Protein AF-A0A1B6H0H5-F1 (afdb_monomer)

InterPro domains:
  IPR039755 TBC1 domain family member 23 [PTHR13297] (10-313)
  IPR045799 TBC1 domain family member 23, C-terminal domain [PF19430] (96-294)

Solvent-accessible surface area (backbone atoms only — not comparable to full-atom values): 20593 Å² total; per-residue (Å²): 140,81,63,65,68,57,54,52,52,52,50,51,56,49,52,39,54,51,27,45,75,66,70,38,95,87,28,56,88,58,46,72,45,75,36,62,48,45,77,85,79,22,51,62,50,51,54,51,53,50,54,40,54,75,68,66,50,70,56,71,46,67,49,79,45,16,49,51,40,52,47,66,72,44,48,88,45,39,67,78,71,38,93,84,58,47,63,93,78,31,72,73,59,66,68,57,89,81,90,84,85,87,80,93,83,83,89,80,93,82,91,78,80,87,85,82,88,88,87,89,80,88,81,89,85,84,84,86,81,88,91,84,89,90,87,86,85,83,88,73,86,83,86,81,82,94,76,95,72,89,83,76,79,88,58,100,79,72,76,90,75,90,88,80,86,91,69,79,70,94,74,66,74,64,91,79,67,76,76,76,83,82,66,91,64,80,67,81,63,62,85,78,51,89,61,55,76,42,51,45,67,61,58,72,65,38,89,62,50,77,47,74,41,71,30,29,39,44,48,95,88,68,51,74,41,59,26,33,42,35,33,36,73,57,34,40,36,30,34,34,59,51,97,52,87,60,32,19,29,53,78,40,80,43,53,39,85,36,56,68,44,79,47,59,44,88,94,42,63,37,42,37,34,42,32,25,37,53,72,62,82,96,45,78,46,75,65,48,77,51,37,32,41,25,91,56,32,73,61,51,52,49,54,50,51,56,38,36,55,50,44,56,50,58,51,52,58,65,72,74,110

Structure (mmCIF, N/CA/C/O backbone):
data_AF-A0A1B6H0H5-F1
#
_entry.id   AF-A0A1B6H0H5-F1
#
loop_
_atom_site.group_PDB
_atom_site.id
_atom_site.type_symbol
_atom_site.label_atom_id
_atom_site.label_alt_id
_atom_site.label_comp_id
_atom_site.label_asym_id
_atom_site.label_entity_id
_atom_site.label_seq_id
_atom_site.pdbx_PDB_ins_code
_atom_site.Cartn_x
_atom_site.Cartn_y
_atom_site.Cartn_z
_atom_site.occupancy
_atom_site.B_iso_or_equiv
_atom_site.auth_seq_id
_atom_site.auth_comp_id
_atom_site.auth_asym_id
_atom_site.auth_atom_id
_atom_site.pdbx_PDB_model_num
ATOM 1 N N . MET A 1 1 ? 23.895 31.204 -10.248 1.00 37.25 1 MET A N 1
ATOM 2 C CA . MET A 1 1 ? 23.166 30.258 -11.127 1.00 37.25 1 MET A CA 1
ATOM 3 C C . MET A 1 1 ? 21.930 29.624 -10.450 1.00 37.25 1 MET A C 1
ATOM 5 O O . MET A 1 1 ? 21.635 28.469 -10.707 1.00 37.25 1 MET A O 1
ATOM 9 N N . LYS A 1 2 ? 21.171 30.351 -9.603 1.00 42.81 2 LYS A N 1
ATOM 10 C CA . LYS A 1 2 ? 20.072 29.770 -8.790 1.00 42.81 2 LYS A CA 1
ATOM 11 C C . LYS A 1 2 ? 18.644 29.910 -9.366 1.00 42.81 2 LYS A C 1
ATOM 13 O O . LYS A 1 2 ? 17.742 29.306 -8.817 1.00 42.81 2 LYS A O 1
ATOM 18 N N . GLY A 1 3 ? 18.419 30.654 -10.457 1.00 46.81 3 GLY A N 1
ATOM 19 C CA . GLY A 1 3 ? 17.051 31.012 -10.892 1.00 46.81 3 GLY A CA 1
ATOM 20 C C . GLY A 1 3 ? 16.390 30.130 -11.964 1.00 46.81 3 GLY A C 1
ATOM 21 O O . GLY A 1 3 ? 15.170 30.123 -12.072 1.00 46.81 3 GLY A O 1
ATOM 22 N N . GLY A 1 4 ? 17.155 29.387 -12.773 1.00 55.84 4 GLY A N 1
ATOM 23 C CA . GLY A 1 4 ? 16.601 28.696 -13.953 1.00 55.84 4 GLY A CA 1
ATOM 24 C C . GLY A 1 4 ? 15.741 27.470 -13.625 1.00 55.84 4 GLY A C 1
ATOM 25 O O . GLY A 1 4 ? 14.654 27.308 -14.175 1.00 55.84 4 GLY A O 1
ATOM 26 N N . GLY A 1 5 ? 16.201 26.627 -12.695 1.00 61.19 5 GLY A N 1
ATOM 27 C CA . GLY A 1 5 ? 15.485 25.405 -12.310 1.00 61.19 5 GLY A CA 1
ATOM 28 C C . GLY A 1 5 ? 14.183 25.676 -11.554 1.00 61.19 5 GLY A C 1
ATOM 29 O O . GLY A 1 5 ? 13.199 24.970 -11.746 1.00 61.19 5 GLY A O 1
ATOM 30 N N . GLU A 1 6 ? 14.137 26.734 -10.741 1.00 62.75 6 GLU A N 1
ATOM 31 C CA . GLU A 1 6 ? 12.928 27.103 -9.995 1.00 62.75 6 GLU A CA 1
ATOM 32 C C . GLU A 1 6 ? 11.803 27.578 -10.918 1.00 62.75 6 GLU A C 1
ATOM 34 O O . GLU A 1 6 ? 10.655 27.177 -10.727 1.00 62.75 6 GLU A O 1
ATOM 39 N N . MET A 1 7 ? 12.127 28.349 -11.962 1.00 70.81 7 MET A N 1
ATOM 40 C CA . MET A 1 7 ? 11.133 28.761 -12.957 1.00 70.81 7 MET A CA 1
ATOM 41 C C . MET A 1 7 ? 10.583 27.575 -13.755 1.00 70.81 7 MET A C 1
ATOM 43 O O . MET A 1 7 ? 9.382 27.523 -14.011 1.00 70.81 7 MET A O 1
ATOM 47 N N . ALA A 1 8 ? 11.423 26.594 -14.103 1.00 72.06 8 ALA A N 1
ATOM 48 C CA . ALA A 1 8 ? 10.975 25.385 -14.796 1.00 72.06 8 ALA A CA 1
ATOM 49 C C . ALA A 1 8 ? 10.015 24.548 -13.931 1.00 72.06 8 ALA A C 1
ATOM 51 O O . ALA A 1 8 ? 8.974 24.104 -14.414 1.00 72.06 8 ALA A O 1
ATOM 52 N N . VAL A 1 9 ? 10.316 24.396 -12.635 1.00 75.94 9 VAL A N 1
ATOM 53 C CA . VAL A 1 9 ? 9.443 23.694 -11.680 1.00 75.94 9 VAL A CA 1
ATOM 54 C C . VAL A 1 9 ? 8.116 24.432 -11.486 1.00 75.94 9 VAL A C 1
ATOM 56 O O . VAL A 1 9 ? 7.060 23.803 -11.497 1.00 75.94 9 VAL A O 1
ATOM 59 N N . GLN A 1 10 ? 8.137 25.762 -11.360 1.00 76.44 10 GLN A N 1
ATOM 60 C CA . GLN A 1 10 ? 6.902 26.550 -11.283 1.00 76.44 10 GLN A CA 1
ATOM 61 C C . GLN A 1 10 ? 6.070 26.448 -12.565 1.00 76.44 10 GLN A C 1
ATOM 63 O O . GLN A 1 10 ? 4.848 26.310 -12.485 1.00 76.44 10 GLN A O 1
ATOM 68 N N . GLY A 1 11 ? 6.721 26.461 -13.731 1.00 80.75 11 GLY A N 1
ATOM 69 C CA . GLY A 1 11 ? 6.073 26.241 -15.021 1.00 80.75 11 GLY A CA 1
ATOM 70 C C . GLY A 1 11 ? 5.386 24.878 -15.089 1.00 80.75 11 GLY A C 1
ATOM 71 O O . GLY A 1 11 ? 4.206 24.810 -15.431 1.00 80.75 11 GLY A O 1
ATOM 72 N N . LEU A 1 12 ? 6.078 23.813 -14.676 1.00 83.56 12 LEU A N 1
ATOM 73 C CA . LEU A 1 12 ? 5.540 22.451 -14.633 1.00 83.56 12 LEU A CA 1
ATOM 74 C C . LEU A 1 12 ? 4.290 22.358 -13.7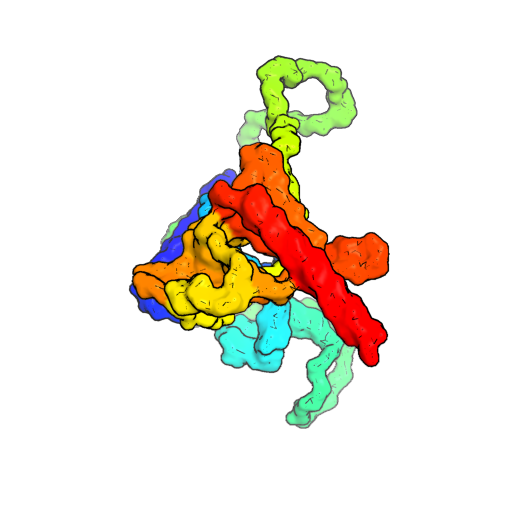43 1.00 83.56 12 LEU A C 1
ATOM 76 O O . LEU A 1 12 ? 3.247 21.886 -14.196 1.00 83.56 12 LEU A O 1
ATOM 80 N N . LEU A 1 13 ? 4.354 22.880 -12.514 1.00 84.56 13 LEU A N 1
ATOM 81 C CA . LEU A 1 13 ? 3.220 22.865 -11.577 1.00 84.56 13 LEU A CA 1
ATOM 82 C C . LEU A 1 13 ? 2.057 23.758 -12.037 1.00 84.56 13 LEU A C 1
ATOM 84 O O . LEU A 1 13 ? 0.891 23.489 -11.741 1.00 84.56 13 LEU A O 1
ATOM 88 N N . SER A 1 14 ? 2.347 24.842 -12.759 1.00 84.25 14 SER A N 1
ATOM 89 C CA . SER A 1 14 ? 1.315 25.671 -13.383 1.00 84.25 14 SER A CA 1
ATOM 90 C C . SER A 1 14 ? 0.602 24.919 -14.509 1.00 84.25 14 SER A C 1
ATOM 92 O O . SER A 1 14 ? -0.628 24.916 -14.552 1.00 84.25 14 SER A O 1
ATOM 94 N N . CYS A 1 15 ? 1.357 24.240 -15.378 1.00 86.50 15 CYS A N 1
ATOM 95 C CA . CYS A 1 15 ? 0.801 23.443 -16.473 1.00 86.50 15 CYS A CA 1
ATOM 96 C C . CYS A 1 15 ? -0.062 22.293 -15.947 1.00 86.50 15 CYS A C 1
ATOM 98 O O . CYS A 1 15 ? -1.160 22.078 -16.453 1.00 86.50 15 CYS A O 1
ATOM 100 N N . GLN A 1 16 ? 0.384 21.611 -14.887 1.00 87.69 16 GLN A N 1
ATOM 101 C CA . GLN A 1 16 ? -0.392 20.563 -14.224 1.00 87.69 16 GLN A CA 1
ATOM 102 C C . GLN A 1 16 ? -1.749 21.095 -13.739 1.00 87.69 16 GLN A C 1
ATOM 104 O O . GLN A 1 16 ? -2.790 20.533 -14.077 1.00 87.69 16 GLN A O 1
ATOM 109 N N . ARG A 1 17 ? -1.759 22.217 -13.000 1.00 86.62 17 ARG A N 1
ATOM 110 C CA . ARG A 1 17 ? -3.002 22.834 -12.504 1.00 86.62 17 ARG A CA 1
ATOM 111 C C . ARG A 1 17 ? -3.950 23.214 -13.638 1.00 86.62 17 ARG A C 1
ATOM 113 O O . ARG A 1 17 ? -5.150 22.981 -13.525 1.00 86.62 17 ARG A O 1
ATOM 120 N N . GLN A 1 18 ? -3.419 23.758 -14.732 1.00 90.62 18 GLN A N 1
ATOM 121 C CA . GLN A 1 18 ? -4.221 24.114 -15.899 1.00 90.62 18 GLN A CA 1
ATOM 122 C C . GLN A 1 18 ? -4.790 22.880 -16.612 1.00 90.62 18 GLN A C 1
ATOM 124 O O . GLN A 1 18 ? -5.963 22.886 -16.979 1.00 90.62 18 GLN A O 1
ATOM 129 N N . ALA A 1 19 ? -3.999 21.817 -16.776 1.00 89.25 19 ALA A N 1
ATOM 130 C CA . ALA A 1 19 ? -4.443 20.575 -17.405 1.00 89.25 19 ALA A CA 1
ATOM 131 C C . ALA A 1 19 ? -5.544 19.871 -16.593 1.00 89.25 19 ALA A C 1
ATOM 133 O O . ALA A 1 19 ? -6.514 19.395 -17.182 1.00 89.25 19 ALA A O 1
ATOM 134 N N . ILE A 1 20 ? -5.431 19.867 -15.256 1.00 86.06 20 ILE A N 1
ATOM 135 C CA . ILE A 1 20 ? -6.472 19.357 -14.348 1.00 86.06 20 ILE A CA 1
ATOM 136 C C . ILE A 1 20 ? -7.740 20.210 -14.458 1.00 86.06 20 ILE A C 1
ATOM 138 O O . ILE A 1 20 ? -8.825 19.670 -14.652 1.00 86.06 20 ILE A O 1
ATOM 142 N N . ALA A 1 21 ? -7.613 21.540 -14.388 1.00 87.62 21 ALA A N 1
ATOM 143 C CA . ALA A 1 21 ? -8.757 22.447 -14.483 1.00 87.62 21 ALA A CA 1
ATOM 144 C C . ALA A 1 21 ? -9.491 22.337 -15.832 1.00 87.62 21 ALA A C 1
ATOM 146 O O . ALA A 1 21 ? -10.706 22.507 -15.889 1.00 87.62 21 ALA A O 1
ATOM 147 N N . ALA A 1 22 ? -8.762 22.029 -16.906 1.00 91.44 22 ALA A N 1
ATOM 148 C CA . ALA A 1 22 ? -9.317 21.808 -18.236 1.00 91.44 22 ALA A CA 1
ATOM 149 C C . ALA A 1 22 ? -9.919 20.403 -18.439 1.00 91.44 22 ALA A C 1
ATOM 151 O O . ALA A 1 22 ? -10.488 20.152 -19.499 1.00 91.44 22 ALA A O 1
ATOM 152 N N . GLY A 1 23 ? -9.775 19.479 -17.479 1.00 89.25 23 GLY A N 1
ATOM 153 C CA . GLY A 1 23 ? -10.218 18.088 -17.631 1.00 89.25 23 GLY A CA 1
ATOM 154 C C . GLY A 1 23 ? -9.500 17.342 -18.763 1.00 89.25 23 GLY A C 1
ATOM 155 O O . GLY A 1 23 ? -10.093 16.481 -19.409 1.00 89.25 23 GLY A O 1
ATOM 156 N N . SER A 1 24 ? -8.247 17.706 -19.051 1.00 89.62 24 SER A N 1
ATOM 157 C CA . SER A 1 24 ? -7.453 17.084 -20.115 1.00 89.62 24 SER A CA 1
ATOM 158 C C . SER A 1 24 ? -6.995 15.679 -19.725 1.00 89.62 24 SER A C 1
ATOM 160 O O . SER A 1 24 ? -6.662 15.434 -18.568 1.00 89.62 24 SER A O 1
ATOM 162 N N . ASN A 1 25 ? -6.841 14.791 -20.712 1.00 84.75 25 ASN A N 1
ATOM 163 C CA . ASN A 1 25 ? -6.224 13.469 -20.531 1.00 84.75 25 ASN A CA 1
ATOM 164 C C . ASN A 1 25 ? -4.768 13.540 -20.028 1.00 84.75 25 ASN A C 1
ATOM 166 O O . ASN A 1 25 ? -4.246 12.551 -19.526 1.00 84.75 25 ASN A O 1
ATOM 170 N N . ALA A 1 26 ? -4.106 14.693 -20.181 1.00 82.44 26 ALA A N 1
ATOM 171 C CA . ALA A 1 26 ? -2.762 14.943 -19.656 1.00 82.44 26 ALA A CA 1
ATOM 172 C C . ALA A 1 26 ? -2.761 15.492 -18.211 1.00 82.44 26 ALA A C 1
ATOM 174 O O . ALA A 1 26 ? -1.695 15.719 -17.642 1.00 82.44 26 ALA A O 1
ATOM 175 N N . GLY A 1 27 ? -3.935 15.766 -17.631 1.00 84.94 27 GLY A N 1
ATOM 176 C CA . GLY A 1 27 ? -4.081 16.268 -16.268 1.00 84.94 27 GLY A CA 1
ATOM 177 C C . GLY A 1 27 ? -4.127 15.137 -15.242 1.00 84.94 27 GLY A C 1
ATOM 178 O O . GLY A 1 27 ? -4.822 14.144 -15.428 1.00 84.94 27 GLY A O 1
ATOM 179 N N . GLY A 1 28 ? -3.422 15.310 -14.125 1.00 88.69 28 GLY A N 1
ATOM 180 C CA . GLY A 1 28 ? -3.462 14.382 -12.998 1.00 88.69 28 GLY A CA 1
ATOM 181 C C . GLY A 1 28 ? -2.793 14.972 -11.762 1.00 88.69 28 GLY A C 1
ATOM 182 O O . GLY A 1 28 ? -1.857 15.762 -11.883 1.00 88.69 28 GLY A O 1
ATOM 183 N N . GLU A 1 29 ? -3.277 14.609 -10.573 1.00 87.81 29 GLU A N 1
ATOM 184 C CA . GLU A 1 29 ? -2.717 15.075 -9.291 1.00 87.81 29 GLU A CA 1
ATOM 185 C C . GLU A 1 29 ? -1.337 14.463 -8.998 1.00 87.81 29 GLU A C 1
ATOM 187 O O . GLU A 1 29 ? -0.512 15.081 -8.326 1.00 87.81 29 GLU A O 1
ATOM 192 N N . HIS A 1 30 ? -1.062 13.279 -9.555 1.00 91.06 30 HIS A N 1
ATOM 193 C CA . HIS A 1 30 ? 0.200 12.564 -9.389 1.00 91.06 30 HIS A CA 1
ATOM 194 C C . HIS A 1 30 ? 1.261 13.049 -10.378 1.00 91.06 30 HIS A C 1
ATOM 196 O O . HIS A 1 30 ? 1.045 13.073 -11.590 1.00 91.06 30 HIS A O 1
ATOM 202 N N . LEU A 1 31 ? 2.441 13.379 -9.858 1.00 91.12 31 LEU A N 1
ATOM 203 C CA . LEU A 1 31 ? 3.624 13.674 -10.655 1.00 91.12 31 LEU A CA 1
ATOM 204 C C . LEU A 1 31 ? 4.365 12.365 -10.935 1.00 91.12 31 LEU A C 1
ATOM 206 O O . LEU A 1 31 ? 4.909 11.749 -10.020 1.00 91.12 31 LEU A O 1
ATOM 210 N N . CYS A 1 32 ? 4.398 11.940 -12.197 1.00 93.31 32 CYS A N 1
ATOM 211 C CA . CYS A 1 32 ? 5.175 10.782 -12.633 1.00 93.31 32 CYS A CA 1
ATOM 212 C C . CYS A 1 32 ? 6.374 11.240 -13.462 1.00 93.31 32 CYS A C 1
ATOM 214 O O . CYS A 1 32 ? 6.221 11.761 -14.566 1.00 93.31 32 CYS A O 1
ATOM 216 N N . PHE A 1 33 ? 7.571 11.069 -12.907 1.00 93.38 33 PHE A N 1
ATOM 217 C CA . PHE A 1 33 ? 8.821 11.342 -13.597 1.00 93.38 33 PHE A CA 1
ATOM 218 C C . PHE A 1 33 ? 9.199 10.154 -14.482 1.00 93.38 33 PHE A C 1
ATOM 220 O O . PHE A 1 33 ? 8.992 8.992 -14.124 1.00 93.38 33 PHE A O 1
ATOM 227 N N . LEU A 1 34 ? 9.775 10.461 -15.641 1.00 93.00 34 LEU A N 1
ATOM 228 C CA . LEU A 1 34 ? 10.193 9.486 -16.636 1.00 93.00 34 LEU A CA 1
ATOM 229 C C . LEU A 1 34 ? 11.682 9.671 -16.920 1.00 93.00 34 LEU A C 1
ATOM 231 O O . LEU A 1 34 ? 12.082 10.681 -17.492 1.00 93.00 34 LEU A O 1
ATOM 235 N N . GLY A 1 35 ? 12.484 8.691 -16.510 1.00 92.31 35 GLY A N 1
ATOM 236 C CA . GLY A 1 35 ? 13.867 8.548 -16.958 1.00 92.31 35 GLY A CA 1
ATOM 237 C C . GLY A 1 35 ? 13.961 7.780 -18.278 1.00 92.31 35 GLY A C 1
ATOM 238 O O . GLY A 1 35 ? 12.955 7.332 -18.828 1.00 92.31 35 GLY A O 1
ATOM 239 N N . CYS A 1 36 ? 15.171 7.573 -18.778 1.00 87.38 36 CYS A N 1
ATOM 240 C CA . CYS A 1 36 ? 15.454 6.691 -19.904 1.00 87.38 36 CYS A CA 1
ATOM 241 C C . CYS A 1 36 ? 15.368 5.199 -19.525 1.00 87.38 36 CYS A C 1
ATOM 243 O O . CYS A 1 36 ? 15.038 4.380 -20.383 1.00 87.38 36 CYS A O 1
ATOM 245 N N . GLY A 1 37 ? 15.567 4.851 -18.248 1.00 85.12 37 GLY A N 1
ATOM 246 C CA . GLY A 1 37 ? 15.544 3.477 -17.739 1.00 85.12 37 GLY A CA 1
ATOM 247 C C . GLY A 1 37 ? 16.924 2.891 -17.433 1.00 85.12 37 GLY A C 1
ATOM 248 O O . GLY A 1 37 ? 17.011 1.709 -17.100 1.00 85.12 37 GLY A O 1
ATOM 249 N N . ARG A 1 38 ? 17.994 3.689 -17.534 1.00 81.25 38 ARG A N 1
ATOM 250 C CA . ARG A 1 38 ? 19.373 3.296 -17.210 1.00 81.25 38 ARG A CA 1
ATOM 251 C C . ARG A 1 38 ? 19.863 4.130 -16.036 1.00 81.25 38 ARG A C 1
ATOM 253 O O . ARG A 1 38 ? 19.838 5.353 -16.098 1.00 81.25 38 ARG A O 1
ATOM 260 N N . LEU A 1 39 ? 20.323 3.462 -14.979 1.00 74.19 39 LEU A N 1
ATOM 261 C CA . LEU A 1 39 ? 20.706 4.107 -13.717 1.00 74.19 39 LEU A CA 1
ATOM 262 C C . LEU A 1 39 ? 21.756 5.214 -13.900 1.00 74.19 39 LEU A C 1
ATOM 264 O O . LEU A 1 39 ? 21.607 6.282 -13.308 1.00 74.19 39 LEU A O 1
ATOM 268 N N . ASP A 1 40 ? 22.762 4.980 -14.745 1.00 77.25 40 ASP A N 1
ATOM 269 C CA . ASP A 1 40 ? 23.853 5.934 -14.986 1.00 77.25 40 ASP A CA 1
ATOM 270 C C . ASP A 1 40 ? 23.385 7.184 -15.750 1.00 77.25 40 ASP A C 1
ATOM 272 O O . ASP A 1 40 ? 23.817 8.303 -15.464 1.00 77.25 40 ASP A O 1
ATOM 276 N N . ASP A 1 41 ? 22.446 7.008 -16.680 1.00 81.31 41 ASP A N 1
ATOM 277 C CA . ASP A 1 41 ? 21.915 8.086 -17.518 1.00 81.31 41 ASP A CA 1
ATOM 278 C C . ASP A 1 41 ? 20.781 8.863 -16.811 1.00 81.31 41 ASP A C 1
ATOM 280 O O . ASP A 1 41 ? 20.547 10.041 -17.092 1.00 81.31 41 ASP A O 1
ATOM 284 N N . ASP A 1 42 ? 20.114 8.243 -15.831 1.00 87.19 42 ASP A N 1
ATOM 285 C CA . ASP A 1 42 ? 18.987 8.817 -15.083 1.00 87.19 42 ASP A CA 1
ATOM 286 C C . ASP A 1 42 ? 19.384 9.644 -13.851 1.00 87.19 42 ASP A C 1
ATOM 288 O O . ASP A 1 42 ? 18.514 10.120 -13.116 1.00 87.19 42 ASP A O 1
ATOM 292 N N . GLN A 1 43 ? 20.678 9.900 -13.633 1.00 86.38 43 GLN A N 1
ATOM 293 C CA . GLN A 1 43 ? 21.167 10.692 -12.494 1.00 86.38 43 GLN A CA 1
ATOM 294 C C . GLN A 1 43 ? 20.468 12.057 -12.348 1.00 86.38 43 GLN A C 1
ATOM 296 O O . GLN A 1 43 ? 20.136 12.480 -11.238 1.00 86.38 43 GLN A O 1
ATOM 301 N N . TYR A 1 44 ? 20.183 12.738 -13.464 1.00 83.50 44 TYR A N 1
ATOM 302 C CA . TYR A 1 44 ? 19.503 14.033 -13.444 1.00 83.50 44 TYR A CA 1
ATOM 303 C C . TYR A 1 44 ? 18.026 13.887 -13.081 1.00 83.50 44 TYR A C 1
ATOM 305 O O . TYR A 1 44 ? 17.513 14.687 -12.300 1.00 83.50 44 TYR A O 1
ATOM 313 N N . THR A 1 45 ? 17.360 12.845 -13.583 1.00 89.38 45 THR A N 1
ATOM 314 C CA . THR A 1 45 ? 15.979 12.509 -13.219 1.00 89.38 45 THR A CA 1
ATOM 315 C C . THR A 1 45 ? 15.882 12.245 -11.719 1.00 89.38 45 THR A C 1
ATOM 317 O O . THR A 1 45 ? 15.032 12.830 -11.049 1.00 89.38 45 THR A O 1
ATOM 320 N N . HIS A 1 46 ? 16.805 11.458 -11.158 1.00 88.00 46 HIS A N 1
ATOM 321 C CA . HIS A 1 46 ? 16.865 11.195 -9.719 1.00 88.00 46 HIS A CA 1
ATOM 322 C C . HIS A 1 46 ? 17.115 12.463 -8.900 1.00 88.00 46 HIS A C 1
ATOM 324 O O . HIS A 1 46 ? 16.448 12.678 -7.891 1.00 88.00 46 HIS A O 1
ATOM 330 N N . MET A 1 47 ? 18.021 13.338 -9.345 1.00 86.50 47 MET A N 1
ATOM 331 C CA . MET A 1 47 ? 18.275 14.619 -8.681 1.00 86.50 47 MET A CA 1
ATOM 332 C C . MET A 1 47 ? 17.029 15.519 -8.678 1.00 86.50 47 MET A C 1
ATOM 334 O O . MET A 1 47 ? 16.730 16.162 -7.669 1.00 86.50 47 MET A O 1
ATOM 338 N N . VAL A 1 48 ? 16.278 15.555 -9.784 1.00 87.00 48 VAL A N 1
ATOM 339 C CA . VAL A 1 48 ? 15.015 16.299 -9.861 1.00 87.00 48 VAL A CA 1
ATOM 340 C C . VAL A 1 48 ? 13.994 15.699 -8.900 1.00 87.00 48 VAL A C 1
ATOM 342 O O . VAL A 1 48 ? 13.461 16.432 -8.069 1.00 87.00 48 VAL A O 1
ATOM 345 N N . VAL A 1 49 ? 13.776 14.382 -8.937 1.00 90.12 49 VAL A N 1
ATOM 346 C CA . VAL A 1 49 ? 12.864 13.686 -8.013 1.00 90.12 49 VAL A CA 1
ATOM 347 C C . VAL A 1 49 ? 13.234 13.987 -6.557 1.00 90.12 49 VAL A C 1
ATOM 349 O O . VAL A 1 49 ? 12.375 14.399 -5.778 1.00 90.12 49 VAL A O 1
ATOM 352 N N . ALA A 1 50 ? 14.518 13.895 -6.204 1.00 86.38 50 ALA A N 1
ATOM 353 C CA . ALA A 1 50 ? 15.013 14.221 -4.870 1.00 86.38 50 ALA A CA 1
ATOM 354 C C . ALA A 1 50 ? 14.700 15.673 -4.465 1.00 86.38 50 ALA A C 1
ATOM 356 O O . ALA A 1 50 ? 14.310 15.916 -3.324 1.00 86.38 50 ALA A O 1
ATOM 357 N N . SER A 1 51 ? 14.791 16.637 -5.389 1.00 85.81 51 SER A N 1
ATOM 358 C CA . SER A 1 51 ? 14.420 18.034 -5.120 1.00 85.81 51 SER A CA 1
ATOM 359 C C . SER A 1 51 ? 12.929 18.202 -4.805 1.00 85.81 51 SER A C 1
ATOM 361 O O . SER A 1 51 ? 12.571 18.980 -3.917 1.00 85.81 51 SER A O 1
ATOM 363 N N . PHE A 1 52 ? 12.053 17.469 -5.495 1.00 87.19 52 PHE A N 1
ATOM 364 C CA . PHE A 1 52 ? 10.614 17.491 -5.220 1.00 87.19 52 PHE A CA 1
ATOM 365 C C . PHE A 1 52 ? 10.281 16.848 -3.868 1.00 87.19 52 PHE A C 1
ATOM 367 O O . PHE A 1 52 ? 9.476 17.405 -3.116 1.00 87.19 52 PHE A O 1
ATOM 374 N N . LEU A 1 53 ? 10.946 15.738 -3.530 1.00 87.19 53 LEU A N 1
ATOM 375 C CA . LEU A 1 53 ? 10.807 15.070 -2.234 1.00 87.19 53 LEU A CA 1
ATOM 376 C C . LEU A 1 53 ? 11.317 15.947 -1.081 1.00 87.19 53 LEU A C 1
ATOM 378 O O . LEU A 1 53 ? 10.633 16.083 -0.070 1.00 87.19 53 LEU A O 1
ATOM 382 N N . GLN A 1 54 ? 12.459 16.621 -1.257 1.00 85.38 54 GLN A N 1
ATOM 383 C CA . GLN A 1 54 ? 13.004 17.568 -0.276 1.00 85.38 54 GLN A CA 1
ATOM 384 C C . GLN A 1 54 ? 12.038 18.727 0.015 1.00 85.38 54 GLN A C 1
ATOM 386 O O . GLN A 1 54 ? 11.997 19.242 1.128 1.00 85.38 54 GLN A O 1
ATOM 391 N N . LYS A 1 55 ? 11.248 19.141 -0.981 1.00 82.12 55 LYS A N 1
ATOM 392 C CA . LYS A 1 55 ? 10.224 20.188 -0.844 1.00 82.12 55 LYS A CA 1
ATOM 393 C C . LYS A 1 55 ? 8.887 19.662 -0.312 1.00 82.12 55 LYS A C 1
ATOM 395 O O . LYS A 1 55 ? 7.911 20.406 -0.329 1.00 82.12 55 LYS A O 1
ATOM 400 N N . HIS A 1 56 ? 8.834 18.405 0.136 1.00 80.31 56 HIS A N 1
ATOM 401 C CA . HIS A 1 56 ? 7.618 17.725 0.586 1.00 80.31 56 HIS A CA 1
ATOM 402 C C . HIS A 1 56 ? 6.498 17.741 -0.464 1.00 80.31 56 HIS A C 1
ATOM 404 O O . HIS A 1 56 ? 5.318 17.840 -0.133 1.00 80.31 56 HIS A O 1
ATOM 410 N N . THR A 1 57 ? 6.857 17.662 -1.750 1.00 81.94 57 THR A N 1
ATOM 411 C CA . THR A 1 57 ? 5.847 17.593 -2.809 1.00 81.94 57 THR A CA 1
ATOM 412 C C . THR A 1 57 ? 5.172 16.230 -2.762 1.00 81.94 57 THR A C 1
ATOM 414 O O . THR A 1 57 ? 5.831 15.194 -2.848 1.00 81.94 57 THR A O 1
ATOM 417 N N . HIS A 1 58 ? 3.852 16.236 -2.618 1.00 83.75 58 HIS A N 1
ATOM 418 C CA . HIS A 1 58 ? 3.051 15.023 -2.550 1.00 83.75 58 HIS A CA 1
ATOM 419 C C . HIS A 1 58 ? 2.888 14.361 -3.925 1.00 83.75 58 HIS A C 1
ATOM 421 O O . HIS A 1 58 ? 3.042 15.005 -4.962 1.00 83.75 58 HIS A O 1
ATOM 427 N N . TYR A 1 59 ? 2.555 13.067 -3.911 1.00 91.25 59 TYR A N 1
ATOM 428 C CA . TYR A 1 59 ? 2.221 12.276 -5.103 1.00 91.25 59 TYR A CA 1
ATOM 429 C C . TYR A 1 59 ? 3.318 12.218 -6.175 1.00 91.25 59 TYR A C 1
ATOM 431 O O . TYR A 1 59 ? 3.033 12.129 -7.368 1.00 91.25 59 TYR A O 1
ATOM 439 N N . VAL A 1 60 ? 4.579 12.248 -5.745 1.00 93.00 60 VAL A N 1
ATOM 440 C CA . VAL A 1 60 ? 5.745 12.086 -6.615 1.00 93.00 60 VAL A CA 1
ATOM 441 C C . VAL A 1 60 ? 6.025 10.600 -6.835 1.00 93.00 60 VAL A C 1
ATOM 443 O O . VAL A 1 60 ? 6.118 9.827 -5.885 1.00 93.00 60 VAL A O 1
ATOM 446 N N . SER A 1 61 ? 6.186 10.209 -8.094 1.00 93.12 61 SER A N 1
ATOM 447 C CA . SER A 1 61 ? 6.510 8.852 -8.532 1.00 93.12 61 SER A CA 1
ATOM 448 C C . SER A 1 61 ? 7.547 8.874 -9.652 1.00 93.12 61 SER A C 1
ATOM 450 O O . SER A 1 61 ? 7.697 9.877 -10.349 1.00 93.12 61 SER A O 1
ATOM 452 N N . LEU A 1 62 ? 8.258 7.765 -9.835 1.00 92.62 62 LEU A N 1
ATOM 453 C CA . LEU A 1 62 ? 9.208 7.556 -10.925 1.00 92.62 62 LEU A CA 1
ATOM 454 C C . LEU A 1 62 ? 8.833 6.259 -11.643 1.00 92.62 62 LEU A C 1
ATOM 456 O O . LEU A 1 62 ? 8.657 5.231 -10.990 1.00 92.62 62 LEU A O 1
ATOM 460 N N . LEU A 1 63 ? 8.712 6.295 -12.971 1.00 92.12 63 LEU A N 1
ATOM 461 C CA . LEU A 1 63 ? 8.386 5.098 -13.741 1.00 92.12 63 LEU A CA 1
ATOM 462 C C . LEU A 1 63 ? 9.551 4.099 -13.709 1.00 92.12 63 LEU A C 1
ATOM 464 O O . LEU A 1 63 ? 10.624 4.359 -14.259 1.00 92.12 63 LEU A O 1
ATOM 468 N N . THR A 1 64 ? 9.321 2.927 -13.117 1.00 88.19 64 THR A N 1
ATOM 469 C CA . THR A 1 64 ? 10.306 1.840 -13.081 1.00 88.19 64 THR A CA 1
ATOM 470 C C . THR A 1 64 ? 10.678 1.390 -14.493 1.00 88.19 64 THR A C 1
ATOM 472 O O . THR A 1 64 ? 9.817 1.043 -15.300 1.00 88.19 64 THR A O 1
ATOM 475 N N . GLY A 1 65 ? 11.979 1.386 -14.794 1.00 86.12 65 GLY A N 1
ATOM 476 C CA . GLY A 1 65 ? 12.506 1.043 -16.118 1.00 86.12 65 GLY A CA 1
ATOM 477 C C . GLY A 1 65 ? 12.343 2.139 -17.179 1.00 86.12 65 GLY A C 1
ATOM 478 O O . GLY A 1 65 ? 12.719 1.912 -18.327 1.00 86.12 65 GLY A O 1
ATOM 479 N N . GLY A 1 66 ? 11.817 3.314 -16.813 1.00 91.38 66 GLY A N 1
ATOM 480 C CA . GLY A 1 66 ? 11.817 4.521 -17.639 1.00 91.38 66 GLY A CA 1
ATOM 481 C C . GLY A 1 66 ? 11.233 4.348 -19.045 1.00 91.38 66 GLY A C 1
ATOM 482 O O . GLY A 1 66 ? 10.328 3.547 -19.292 1.00 91.38 66 GLY A O 1
ATOM 483 N N . TYR A 1 67 ? 11.765 5.115 -19.992 1.00 91.19 67 TYR A N 1
ATOM 484 C CA . TYR A 1 67 ? 11.372 5.080 -21.397 1.00 91.19 67 TYR A CA 1
ATOM 485 C C . TYR A 1 67 ? 11.589 3.696 -22.032 1.00 91.19 67 TYR A C 1
ATOM 487 O O . TYR A 1 67 ? 10.775 3.263 -22.849 1.00 91.19 67 TYR A O 1
ATOM 495 N N . GLN A 1 68 ? 12.609 2.945 -21.606 1.00 91.00 68 GLN A N 1
ATOM 496 C CA . GLN A 1 68 ? 12.804 1.563 -22.046 1.00 91.00 68 GLN A CA 1
ATOM 497 C C . GLN A 1 68 ? 11.612 0.655 -21.689 1.00 91.00 68 GLN A C 1
ATOM 499 O O . GLN A 1 68 ? 11.201 -0.176 -22.504 1.00 91.00 68 GLN A O 1
ATOM 504 N N . ALA A 1 69 ? 11.022 0.805 -20.499 1.00 91.38 69 ALA A N 1
ATOM 505 C CA . ALA A 1 69 ? 9.837 0.041 -20.111 1.00 91.38 69 ALA A CA 1
ATOM 506 C C . ALA A 1 69 ? 8.625 0.376 -20.993 1.00 91.38 69 ALA A C 1
ATOM 508 O O . ALA A 1 69 ? 7.903 -0.536 -21.399 1.00 91.38 69 ALA A O 1
ATOM 509 N N . ILE A 1 70 ? 8.449 1.651 -21.364 1.00 92.06 70 ILE A N 1
ATOM 510 C CA . ILE A 1 70 ? 7.418 2.079 -22.325 1.00 92.06 70 ILE A CA 1
ATOM 511 C C . ILE A 1 70 ? 7.649 1.409 -23.682 1.00 92.06 70 ILE A C 1
ATOM 513 O O . ILE A 1 70 ? 6.714 0.864 -24.271 1.00 92.06 70 ILE A O 1
ATOM 517 N N . HIS A 1 71 ? 8.897 1.393 -24.150 1.00 91.75 71 HIS A N 1
ATOM 518 C CA . HIS A 1 71 ? 9.267 0.769 -25.417 1.00 91.75 71 HIS A CA 1
ATOM 519 C C . HIS A 1 71 ? 8.951 -0.734 -25.429 1.00 91.75 71 HIS A C 1
ATOM 521 O O . HIS A 1 71 ? 8.367 -1.245 -26.382 1.00 91.75 71 HIS A O 1
ATOM 527 N N . ARG A 1 72 ? 9.268 -1.436 -24.334 1.00 90.12 72 ARG A N 1
ATOM 528 C CA . ARG A 1 72 ? 8.968 -2.865 -24.156 1.00 90.12 72 ARG A CA 1
ATOM 529 C C . ARG A 1 72 ? 7.464 -3.141 -24.082 1.00 90.12 72 ARG A C 1
ATOM 531 O O . ARG A 1 72 ? 7.003 -4.128 -24.642 1.00 90.12 72 ARG A O 1
ATOM 538 N N . TYR A 1 73 ? 6.709 -2.281 -23.402 1.00 92.38 73 TYR A N 1
ATOM 539 C CA . TYR A 1 73 ? 5.262 -2.428 -23.240 1.00 92.38 73 TYR A CA 1
ATOM 540 C C . TYR A 1 73 ? 4.491 -2.194 -24.548 1.00 92.38 73 TYR A C 1
ATOM 542 O O . TYR A 1 73 ? 3.533 -2.905 -24.857 1.00 92.38 73 TYR A O 1
ATOM 550 N N . LEU A 1 74 ? 4.900 -1.193 -25.329 1.00 91.31 74 LEU A N 1
ATOM 551 C CA . LEU A 1 74 ? 4.246 -0.851 -26.591 1.00 91.31 74 LEU A CA 1
ATOM 552 C C . LEU A 1 74 ? 4.700 -1.749 -27.753 1.00 91.31 74 LEU A C 1
ATOM 554 O O . LEU A 1 74 ? 3.896 -2.005 -28.655 1.00 91.31 74 LEU A O 1
ATOM 558 N N . GLY A 1 75 ? 5.939 -2.251 -27.722 1.00 88.88 75 GLY A N 1
ATOM 559 C CA . GLY A 1 75 ? 6.498 -3.121 -28.757 1.00 88.88 75 GLY A CA 1
ATOM 560 C C . GLY A 1 75 ? 6.495 -2.443 -30.129 1.00 88.88 75 GLY A C 1
ATOM 561 O O . GLY A 1 75 ? 6.902 -1.295 -30.272 1.00 88.88 75 GLY A O 1
ATOM 562 N N . GLU A 1 76 ? 5.967 -3.117 -31.147 1.00 86.00 76 GLU A N 1
ATOM 563 C CA . GLU A 1 76 ? 5.871 -2.571 -32.512 1.00 86.00 76 GLU A CA 1
ATOM 564 C C . GLU A 1 76 ? 4.929 -1.361 -32.621 1.00 86.00 76 GLU A C 1
ATOM 566 O O . GLU A 1 76 ? 5.019 -0.563 -33.553 1.00 86.00 76 GLU A O 1
ATOM 571 N N . ARG A 1 77 ? 4.036 -1.173 -31.641 1.00 89.06 77 ARG A N 1
ATOM 572 C CA . ARG A 1 77 ? 3.071 -0.066 -31.648 1.00 89.06 77 ARG A CA 1
ATOM 573 C C . ARG A 1 77 ? 3.683 1.266 -31.230 1.00 89.06 77 ARG A C 1
ATOM 575 O O . ARG A 1 77 ? 2.984 2.275 -31.319 1.00 89.06 77 ARG A O 1
ATOM 582 N N . VAL A 1 78 ? 4.948 1.302 -30.801 1.00 90.25 78 VAL A N 1
ATOM 583 C CA . VAL A 1 78 ? 5.627 2.529 -30.351 1.00 90.25 78 VAL A CA 1
ATOM 584 C C . VAL A 1 78 ? 5.478 3.654 -31.379 1.00 90.25 78 VAL A C 1
ATOM 586 O O . VAL A 1 78 ? 5.027 4.738 -31.017 1.00 90.25 78 VAL A O 1
ATOM 589 N N . SER A 1 79 ? 5.741 3.382 -32.660 1.00 86.62 79 SER A N 1
ATOM 590 C CA . SER A 1 79 ? 5.651 4.385 -33.734 1.00 86.62 79 SER A CA 1
ATOM 591 C C . SER A 1 79 ? 4.220 4.837 -34.050 1.00 86.62 79 SER A C 1
ATOM 593 O O . SER A 1 79 ? 4.032 5.879 -34.664 1.00 86.62 79 SER A O 1
ATOM 595 N N . SER A 1 80 ? 3.208 4.060 -33.650 1.00 85.31 80 SER A N 1
ATOM 596 C CA . SER A 1 80 ? 1.789 4.387 -33.868 1.00 85.31 80 SER A CA 1
ATOM 597 C C . SER A 1 80 ? 1.137 5.111 -32.685 1.00 85.31 80 SER A C 1
ATOM 599 O O . SER A 1 80 ? 0.144 5.809 -32.865 1.00 85.31 80 SER A O 1
ATOM 601 N N . VAL A 1 81 ? 1.677 4.932 -31.475 1.00 87.56 81 VAL A N 1
ATOM 602 C CA . VAL A 1 81 ? 1.110 5.463 -30.225 1.00 87.56 81 VAL A CA 1
ATOM 603 C C . VAL A 1 81 ? 1.838 6.729 -29.772 1.00 87.56 81 VAL A C 1
ATOM 605 O O . VAL A 1 81 ? 1.207 7.641 -29.241 1.00 87.56 81 VAL A O 1
ATOM 608 N N . LEU A 1 82 ? 3.155 6.809 -29.977 1.00 87.25 82 LEU A N 1
ATOM 609 C CA . LEU A 1 82 ? 3.944 7.986 -29.627 1.00 87.25 82 LEU A CA 1
ATOM 610 C C . LEU A 1 82 ? 4.027 8.934 -30.826 1.00 87.25 82 LEU A C 1
ATOM 612 O O . LEU A 1 82 ? 4.722 8.652 -31.797 1.00 87.25 82 LEU A O 1
ATOM 616 N N . VAL A 1 83 ? 3.334 10.070 -30.720 1.00 83.75 83 VAL A N 1
ATOM 617 C CA . VAL A 1 83 ? 3.143 11.051 -31.805 1.00 83.75 83 VAL A CA 1
ATOM 618 C C . VAL A 1 83 ? 4.460 11.530 -32.434 1.00 83.75 83 VAL A C 1
ATOM 620 O O . VAL A 1 83 ? 4.521 11.672 -33.649 1.00 83.75 83 VAL A O 1
ATOM 623 N N . ASP A 1 84 ? 5.519 11.698 -31.635 1.00 84.06 84 ASP A N 1
ATOM 624 C CA . ASP A 1 84 ? 6.820 12.225 -32.085 1.00 84.06 84 ASP A CA 1
ATOM 625 C C . ASP A 1 84 ? 7.956 11.186 -32.028 1.00 84.06 84 ASP A C 1
ATOM 627 O O . ASP A 1 84 ? 9.140 11.525 -31.937 1.00 84.06 84 ASP A O 1
ATOM 631 N N . HIS A 1 85 ? 7.630 9.892 -32.050 1.00 90.00 85 HIS A N 1
ATOM 632 C CA . HIS A 1 85 ? 8.661 8.862 -32.028 1.00 90.00 85 HIS A CA 1
ATOM 633 C C . HIS A 1 85 ? 9.338 8.698 -33.397 1.00 90.00 85 HIS A C 1
ATOM 635 O O . HIS A 1 85 ? 8.701 8.355 -34.390 1.00 90.00 85 HIS A O 1
ATOM 641 N N . SER A 1 86 ? 10.665 8.846 -33.423 1.00 86.81 86 SER A N 1
ATOM 642 C CA . SER A 1 86 ? 11.500 8.538 -34.586 1.00 86.81 86 SER A CA 1
ATOM 643 C C . SER A 1 86 ? 12.483 7.416 -34.267 1.00 86.81 86 SER A C 1
ATOM 645 O O . SER A 1 86 ? 13.375 7.582 -33.431 1.00 86.81 86 SER A O 1
ATOM 647 N N . ALA A 1 87 ? 12.364 6.291 -34.977 1.00 86.94 87 ALA A N 1
ATOM 648 C CA . ALA A 1 87 ? 13.238 5.132 -34.795 1.00 86.94 87 ALA A CA 1
ATOM 649 C C . ALA A 1 87 ? 14.720 5.460 -35.056 1.00 86.94 87 ALA A C 1
ATOM 651 O O . ALA A 1 87 ? 15.599 4.908 -34.400 1.00 86.94 87 ALA A O 1
ATOM 652 N N . THR A 1 88 ? 15.014 6.407 -35.955 1.00 85.50 88 THR A N 1
ATOM 653 C CA . THR A 1 88 ? 16.394 6.803 -36.287 1.00 85.50 88 THR A CA 1
ATOM 654 C C . THR A 1 88 ? 17.061 7.642 -35.200 1.00 85.50 88 THR A C 1
ATOM 656 O O . THR A 1 88 ? 18.284 7.724 -35.156 1.00 85.50 88 THR A O 1
ATOM 659 N N . CYS A 1 89 ? 16.272 8.293 -34.342 1.00 84.00 89 CYS A N 1
ATOM 660 C CA . CYS A 1 89 ? 16.761 9.158 -33.265 1.00 84.00 89 CYS A CA 1
ATOM 661 C C . CYS A 1 89 ? 16.533 8.551 -31.873 1.00 84.00 89 CYS A C 1
ATOM 663 O O . CYS A 1 89 ? 16.931 9.140 -30.871 1.00 84.00 89 CYS A O 1
ATOM 665 N N . CYS A 1 90 ? 15.879 7.392 -31.797 1.00 86.00 90 CYS A N 1
ATOM 666 C CA . CYS A 1 90 ? 15.550 6.743 -30.542 1.00 86.00 90 CYS A CA 1
ATOM 667 C C . CYS A 1 90 ? 16.709 5.860 -30.062 1.00 86.00 90 CYS A C 1
ATOM 669 O O . CYS A 1 90 ? 17.138 4.941 -30.762 1.00 86.00 90 CYS A O 1
ATOM 671 N N . SER A 1 91 ? 17.176 6.096 -28.833 1.00 82.44 91 SER A N 1
ATOM 672 C CA . SER A 1 91 ? 18.244 5.313 -28.198 1.00 82.44 91 SER A CA 1
ATOM 673 C C . SER A 1 91 ? 17.903 3.828 -28.063 1.00 82.44 91 SER A C 1
ATOM 675 O O . SER A 1 91 ? 18.790 2.993 -28.170 1.00 82.44 91 SER A O 1
ATOM 677 N N . GLU A 1 92 ? 16.630 3.483 -27.863 1.00 87.31 92 GLU A N 1
ATOM 678 C CA . GLU A 1 92 ? 16.194 2.089 -27.707 1.00 87.31 92 GLU A CA 1
ATOM 679 C C . GLU A 1 92 ? 16.019 1.370 -29.056 1.00 87.31 92 GLU A C 1
ATOM 681 O O . GLU A 1 92 ? 16.317 0.185 -29.155 1.00 87.31 92 GLU A O 1
ATOM 686 N N . CYS A 1 93 ? 15.614 2.079 -30.118 1.00 87.06 93 CYS A N 1
ATOM 687 C CA . CYS A 1 93 ? 15.535 1.508 -31.472 1.00 87.06 93 CYS A CA 1
ATOM 688 C C . CYS A 1 93 ? 16.918 1.301 -32.099 1.00 87.06 93 CYS A C 1
ATOM 690 O O . CYS A 1 93 ? 17.142 0.333 -32.817 1.00 87.06 93 CYS A O 1
ATOM 692 N N . THR A 1 94 ? 17.848 2.220 -31.835 1.00 81.81 94 THR A N 1
ATOM 693 C CA . THR A 1 94 ? 19.207 2.180 -32.395 1.00 81.81 94 THR A CA 1
ATOM 694 C C . THR A 1 94 ? 20.138 1.231 -31.638 1.00 81.81 94 THR A C 1
ATOM 696 O O . THR A 1 94 ? 21.086 0.719 -32.227 1.00 81.81 94 THR A O 1
ATOM 699 N N . ALA A 1 95 ? 19.864 0.958 -30.357 1.00 68.38 95 ALA A N 1
ATOM 700 C CA . ALA A 1 95 ? 20.669 0.068 -29.519 1.00 68.38 95 ALA A CA 1
ATOM 701 C C . ALA A 1 95 ? 20.349 -1.430 -29.675 1.00 68.38 95 ALA A C 1
ATOM 703 O O . ALA A 1 95 ? 21.015 -2.244 -29.038 1.00 68.38 95 ALA A O 1
ATOM 704 N N . ALA A 1 96 ? 19.361 -1.814 -30.490 1.00 56.97 96 ALA A N 1
ATOM 705 C CA . ALA A 1 96 ? 18.988 -3.211 -30.701 1.00 56.97 96 ALA A CA 1
ATOM 706 C C . ALA A 1 96 ? 19.590 -3.780 -32.006 1.00 56.97 96 ALA A C 1
ATOM 708 O O . ALA A 1 96 ? 18.981 -3.647 -33.068 1.00 56.97 96 ALA A O 1
ATOM 709 N N . PRO A 1 97 ? 20.748 -4.470 -31.977 1.00 51.09 97 PRO A N 1
ATOM 710 C CA . PRO A 1 97 ? 21.163 -5.319 -33.079 1.00 51.09 97 PRO A CA 1
ATOM 711 C C . PRO A 1 97 ? 20.501 -6.695 -32.915 1.00 51.09 97 PRO A C 1
ATOM 713 O O . PRO A 1 97 ? 21.014 -7.566 -32.219 1.00 51.09 97 PRO A O 1
ATOM 716 N N . GLY A 1 98 ? 19.356 -6.893 -33.571 1.00 51.34 98 GLY A N 1
ATOM 717 C CA . GLY A 1 98 ? 18.793 -8.225 -33.819 1.00 51.34 98 GLY A CA 1
ATOM 718 C C . GLY A 1 98 ? 17.512 -8.544 -33.054 1.00 51.34 98 GLY A C 1
ATOM 719 O O . GLY A 1 98 ? 17.564 -8.982 -31.912 1.00 51.34 98 GLY A O 1
ATOM 720 N N . SER A 1 99 ? 16.368 -8.363 -33.724 1.00 42.41 99 SER A N 1
ATOM 721 C CA . SER A 1 99 ? 15.105 -9.089 -33.492 1.00 42.41 99 SER A CA 1
ATOM 722 C C . SER A 1 99 ? 13.988 -8.509 -34.379 1.00 42.41 99 SER A C 1
ATOM 724 O O . SER A 1 99 ? 12.987 -8.028 -33.865 1.00 42.41 99 SER A O 1
ATOM 726 N N . LEU A 1 100 ? 14.150 -8.530 -35.705 1.00 38.31 100 LEU A N 1
ATOM 727 C CA . LEU A 1 100 ? 13.030 -8.479 -36.657 1.00 38.31 100 LEU A CA 1
ATOM 728 C C . LEU A 1 100 ? 13.444 -9.261 -37.910 1.00 38.31 100 LEU A C 1
ATOM 730 O O . LEU A 1 100 ? 13.901 -8.696 -38.899 1.00 38.31 100 LEU A O 1
ATOM 734 N N . GLU A 1 101 ? 13.332 -10.585 -37.835 1.00 37.91 101 GLU A N 1
ATOM 735 C CA . GLU A 1 101 ? 13.185 -11.424 -39.024 1.00 37.91 101 GLU A CA 1
ATOM 736 C C . GLU A 1 101 ? 11.686 -11.656 -39.256 1.00 37.91 101 GLU A C 1
ATOM 738 O O . GLU A 1 101 ? 10.940 -11.913 -38.312 1.00 37.91 101 GLU A O 1
ATOM 743 N N . LEU A 1 102 ? 11.317 -11.613 -40.540 1.00 39.47 102 LEU A N 1
ATOM 744 C CA . LEU A 1 102 ? 10.020 -11.879 -41.176 1.00 39.47 102 LEU A CA 1
ATOM 745 C C . LEU A 1 102 ? 9.018 -10.717 -41.271 1.00 39.47 102 LEU A C 1
ATOM 747 O O . LEU A 1 102 ? 8.048 -10.637 -40.525 1.00 39.47 102 LEU A O 1
ATOM 751 N N . SER A 1 103 ? 9.163 -9.926 -42.344 1.00 31.38 103 SER A N 1
ATOM 752 C CA . SER A 1 103 ? 8.093 -9.708 -43.340 1.00 31.38 103 SER A CA 1
ATOM 753 C C . SER A 1 103 ? 8.649 -9.110 -44.643 1.00 31.38 103 SER A C 1
ATOM 755 O O . SER A 1 103 ? 9.279 -8.060 -44.652 1.00 31.38 103 SER A O 1
ATOM 757 N N . HIS A 1 104 ? 8.396 -9.812 -45.747 1.00 33.75 104 HIS A N 1
ATOM 758 C CA . HIS A 1 104 ? 8.754 -9.521 -47.140 1.00 33.75 104 HIS A CA 1
ATOM 759 C C . HIS A 1 104 ? 8.382 -8.107 -47.647 1.00 33.75 104 HIS A C 1
ATOM 761 O O . HIS A 1 104 ? 7.206 -7.752 -47.639 1.00 33.75 104 HIS A O 1
ATOM 767 N N . HIS A 1 105 ? 9.323 -7.409 -48.301 1.00 34.94 105 HIS A N 1
ATOM 768 C CA . HIS A 1 105 ? 9.116 -6.896 -49.666 1.00 34.94 105 HIS A CA 1
ATOM 769 C C . HIS A 1 105 ? 10.451 -6.673 -50.408 1.00 34.94 105 HIS A C 1
ATOM 771 O O . HIS A 1 105 ? 11.514 -6.544 -49.817 1.00 34.94 105 HIS A O 1
ATOM 777 N N . ASN A 1 106 ? 10.355 -6.732 -51.730 1.00 33.03 106 ASN A N 1
ATOM 778 C CA . ASN A 1 106 ? 11.337 -7.184 -52.713 1.00 33.03 106 ASN A CA 1
ATOM 779 C C . ASN A 1 106 ? 12.286 -6.090 -53.270 1.00 33.03 106 ASN A C 1
ATOM 781 O O . ASN A 1 106 ? 11.843 -4.965 -53.479 1.00 33.03 106 ASN A O 1
ATOM 785 N N . GLY A 1 107 ? 13.510 -6.491 -53.660 1.00 27.14 107 GLY A N 1
ATOM 786 C CA . GLY A 1 107 ? 14.450 -5.765 -54.548 1.00 27.14 107 GLY A CA 1
ATOM 787 C C . GLY A 1 107 ? 15.342 -4.736 -53.833 1.00 27.14 107 GLY A C 1
ATOM 788 O O . GLY A 1 107 ? 14.854 -3.946 -53.048 1.00 27.14 107 GLY A O 1
ATOM 789 N N . SER A 1 108 ? 16.657 -4.634 -54.016 1.00 29.53 108 SER A N 1
ATOM 790 C CA . SER A 1 108 ? 17.573 -5.081 -55.065 1.00 29.53 108 SER A CA 1
ATOM 791 C C . SER A 1 108 ? 19.018 -4.973 -54.545 1.00 29.53 108 SER A C 1
ATOM 793 O O . SER A 1 108 ? 19.330 -4.157 -53.685 1.00 29.53 108 SER A O 1
ATOM 795 N N . THR A 1 109 ? 19.891 -5.795 -55.113 1.00 31.61 109 THR A N 1
ATOM 796 C CA . THR A 1 109 ? 21.352 -5.885 -54.964 1.00 31.61 109 THR A CA 1
ATOM 797 C C . THR A 1 109 ? 22.131 -4.558 -54.873 1.00 31.61 109 THR A C 1
ATOM 799 O O . THR A 1 109 ? 22.017 -3.748 -55.787 1.00 31.61 109 THR A O 1
ATOM 802 N N . SER A 1 110 ? 23.043 -4.426 -53.896 1.00 30.67 110 SER A N 1
ATOM 803 C CA . SER A 1 110 ? 24.470 -4.088 -54.121 1.00 30.67 110 SER A CA 1
ATOM 804 C C . SER A 1 110 ? 25.256 -3.954 -52.807 1.00 30.67 110 SER A C 1
ATOM 806 O O . SER A 1 110 ? 24.866 -3.236 -51.894 1.00 30.67 110 SER A O 1
ATOM 808 N N . SER A 1 111 ? 26.396 -4.632 -52.767 1.00 32.44 111 SER A N 1
ATOM 809 C CA . SER A 1 111 ? 27.487 -4.570 -51.790 1.00 32.44 111 SER A CA 1
ATOM 810 C C . SER A 1 111 ? 28.107 -3.180 -51.579 1.00 32.44 111 SER A C 1
ATOM 812 O O . SER A 1 111 ? 28.412 -2.532 -52.574 1.00 32.44 111 SER A O 1
ATOM 814 N N . SER A 1 112 ? 28.432 -2.829 -50.327 1.00 30.78 112 SER A N 1
ATOM 815 C CA . SER A 1 112 ? 29.685 -2.173 -49.860 1.00 30.78 112 SER A CA 1
ATOM 816 C C . SER A 1 112 ? 29.441 -1.579 -48.464 1.00 30.78 112 SER A C 1
ATOM 818 O O . SER A 1 112 ? 28.517 -0.796 -48.286 1.00 30.78 112 SER A O 1
ATOM 820 N N . SER A 1 113 ? 30.094 -2.090 -47.417 1.00 33.06 113 SER A N 1
ATOM 821 C CA . SER A 1 113 ? 31.256 -1.457 -46.763 1.00 33.06 113 SER A CA 1
ATOM 822 C C . SER A 1 113 ? 31.060 0.026 -46.435 1.00 33.06 113 SER A C 1
ATOM 824 O O . SER A 1 113 ? 30.919 0.820 -47.353 1.00 33.06 113 SER A O 1
ATOM 826 N N . SER A 1 114 ? 31.097 0.328 -45.129 1.00 39.22 114 SER A N 1
ATOM 827 C CA . SER A 1 114 ? 31.563 1.569 -44.481 1.00 39.22 114 SER A CA 1
ATOM 828 C C . SER A 1 114 ? 31.438 2.884 -45.261 1.00 39.22 114 SER A C 1
ATOM 830 O O . SER A 1 114 ? 32.089 3.047 -46.281 1.00 39.22 114 SER A O 1
ATOM 832 N N . ASP A 1 115 ? 30.752 3.883 -44.696 1.00 36.09 115 ASP A N 1
ATOM 833 C CA . ASP A 1 115 ? 31.469 5.086 -44.250 1.00 36.09 115 ASP A CA 1
ATOM 834 C C . ASP A 1 115 ? 30.591 6.086 -43.495 1.00 36.09 115 ASP A C 1
ATOM 836 O O . ASP A 1 115 ? 29.426 6.346 -43.797 1.00 36.09 115 ASP A O 1
ATOM 840 N N . LEU A 1 116 ? 31.233 6.625 -42.463 1.00 46.03 116 LEU A N 1
ATOM 841 C CA . LEU A 1 116 ? 30.824 7.751 -41.654 1.00 46.03 116 LEU A CA 1
ATOM 842 C C . LEU A 1 116 ? 30.965 9.075 -42.427 1.00 46.03 116 LEU A C 1
ATOM 844 O O . LEU A 1 116 ? 31.836 9.231 -43.274 1.00 46.03 116 LEU A O 1
ATOM 848 N N . PHE A 1 117 ? 30.195 10.063 -41.968 1.00 41.25 117 PHE A N 1
ATOM 849 C CA . PHE A 1 117 ? 30.334 11.503 -42.212 1.00 41.25 117 PHE A CA 1
ATOM 850 C C . PHE A 1 117 ? 30.003 12.050 -43.608 1.00 41.25 117 PHE A C 1
ATOM 852 O O . PHE A 1 117 ? 30.732 11.902 -44.580 1.00 41.25 117 PHE A O 1
ATOM 859 N N . GLY A 1 118 ? 28.984 12.915 -43.613 1.00 34.47 118 GLY A N 1
ATOM 860 C CA . GLY A 1 118 ? 28.986 14.112 -44.448 1.00 34.47 118 GLY A CA 1
ATOM 861 C C . GLY A 1 118 ? 27.723 14.304 -45.270 1.00 34.47 118 GLY A C 1
ATOM 862 O O . GLY A 1 118 ? 27.601 13.719 -46.339 1.00 34.47 118 GLY A O 1
ATOM 863 N N . LYS A 1 119 ? 26.831 15.187 -44.793 1.00 37.94 119 LYS A N 1
ATOM 864 C CA . LYS A 1 119 ? 26.111 16.217 -45.578 1.00 37.94 119 LYS A CA 1
ATOM 865 C C . LYS A 1 119 ? 24.932 16.782 -44.779 1.00 37.94 119 LYS A C 1
ATOM 867 O O . LYS A 1 119 ? 23.808 16.310 -44.889 1.00 37.94 119 LYS A O 1
ATOM 872 N N . ILE A 1 120 ? 25.176 17.860 -44.037 1.00 43.97 120 ILE A N 1
ATOM 873 C CA . ILE A 1 120 ? 24.139 18.867 -43.788 1.00 43.97 120 ILE A CA 1
ATOM 874 C C . ILE A 1 120 ? 24.647 20.158 -44.413 1.00 43.97 120 ILE A 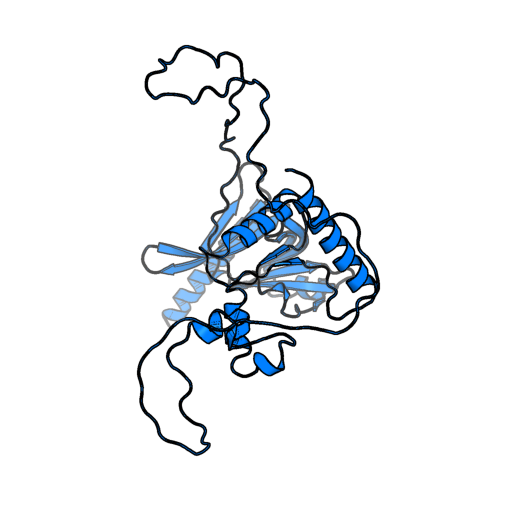C 1
ATOM 876 O O . ILE A 1 120 ? 25.649 20.724 -43.984 1.00 43.97 120 ILE A O 1
ATOM 880 N N . GLY A 1 121 ? 23.967 20.577 -45.474 1.00 33.22 121 GLY A N 1
ATOM 881 C CA . GLY A 1 121 ? 24.244 21.794 -46.212 1.00 33.22 121 GLY A CA 1
ATOM 882 C C . GLY A 1 121 ? 22.960 22.311 -46.843 1.00 33.22 121 GLY A C 1
ATOM 883 O O . GLY A 1 121 ? 22.530 21.793 -47.863 1.00 33.22 121 GLY A O 1
ATOM 884 N N . ALA A 1 122 ? 22.423 23.355 -46.209 1.00 34.84 122 ALA A N 1
ATOM 885 C CA . ALA A 1 122 ? 21.623 24.435 -46.785 1.00 34.84 122 ALA A CA 1
ATOM 886 C C . ALA A 1 122 ? 20.191 24.130 -47.293 1.00 34.84 122 ALA A C 1
ATOM 888 O O . ALA A 1 122 ? 19.989 23.575 -48.364 1.00 34.84 122 ALA A O 1
ATOM 889 N N . ALA A 1 123 ? 19.201 24.682 -46.571 1.00 35.41 123 ALA A N 1
ATOM 890 C CA . ALA A 1 123 ? 18.546 25.966 -46.909 1.00 35.41 123 ALA A CA 1
ATOM 891 C C . ALA A 1 123 ? 16.995 25.952 -46.919 1.00 35.41 123 ALA A C 1
ATOM 893 O O . ALA A 1 123 ? 16.392 25.420 -47.838 1.00 35.41 123 ALA A O 1
ATOM 894 N N . VAL A 1 124 ? 16.417 26.646 -45.911 1.00 38.09 124 VAL A N 1
ATOM 895 C CA . VAL A 1 124 ? 15.327 27.673 -45.920 1.00 38.09 124 VAL A CA 1
ATOM 896 C C . VAL A 1 124 ? 14.071 27.438 -46.803 1.00 38.09 124 VAL A C 1
ATOM 898 O O . VAL A 1 124 ? 14.173 27.071 -47.957 1.00 38.09 124 VAL A O 1
ATOM 901 N N . LYS A 1 125 ? 12.820 27.754 -46.421 1.00 35.44 125 LYS A N 1
ATOM 902 C CA . LYS A 1 125 ? 12.287 28.922 -45.690 1.00 35.44 125 LYS A CA 1
ATOM 903 C C . LYS A 1 125 ? 10.776 28.709 -45.443 1.00 35.44 125 LYS A C 1
ATOM 905 O O . LYS A 1 125 ? 10.051 28.503 -46.409 1.00 35.44 125 LYS A O 1
ATOM 910 N N . SER A 1 126 ? 10.261 28.923 -44.231 1.00 33.97 126 SER A N 1
ATOM 911 C CA . SER A 1 126 ? 8.856 29.343 -44.055 1.00 33.97 126 SER A CA 1
ATOM 912 C C . SER A 1 126 ? 8.644 30.093 -42.738 1.00 33.97 126 SER A C 1
ATOM 914 O O . SER A 1 126 ? 8.492 29.507 -41.677 1.00 33.97 126 SER A O 1
ATOM 916 N N . LYS A 1 127 ? 8.700 31.422 -42.886 1.00 35.34 127 LYS A N 1
ATOM 917 C CA . LYS A 1 127 ? 7.969 32.497 -42.193 1.00 35.34 127 LYS A CA 1
ATOM 918 C C . LYS A 1 127 ? 7.571 32.283 -40.722 1.00 35.34 127 LYS A C 1
ATOM 920 O O . LYS A 1 127 ? 6.596 31.622 -40.396 1.00 35.34 127 LYS A O 1
ATOM 925 N N . SER A 1 128 ? 8.305 33.004 -39.888 1.00 32.88 128 SER A N 1
ATOM 926 C CA . SER A 1 128 ? 8.050 33.401 -38.508 1.00 32.88 128 SER A CA 1
ATOM 927 C C . SER A 1 128 ? 6.888 34.398 -38.364 1.00 32.88 128 SER A C 1
ATOM 929 O O . SER A 1 128 ? 6.715 35.269 -39.215 1.00 32.88 128 SER A O 1
ATOM 931 N N . ALA A 1 129 ? 6.196 34.341 -37.222 1.00 30.52 129 ALA A N 1
ATOM 932 C CA . ALA A 1 129 ? 5.604 35.502 -36.559 1.00 30.52 129 ALA A CA 1
ATOM 933 C C . ALA A 1 129 ? 5.705 35.321 -35.029 1.00 30.52 129 ALA A C 1
ATOM 935 O O . ALA A 1 129 ? 5.134 34.393 -34.469 1.00 30.52 129 ALA A O 1
ATOM 936 N N . GLU A 1 130 ? 6.534 36.187 -34.436 1.00 33.91 130 GLU A N 1
ATOM 937 C CA . GLU A 1 130 ? 6.453 36.793 -33.095 1.00 33.91 130 GLU A CA 1
ATOM 938 C C . GLU A 1 130 ? 6.189 35.892 -31.877 1.00 33.91 130 GLU A C 1
ATOM 940 O O . GLU A 1 130 ? 5.051 35.569 -31.580 1.00 33.91 130 GLU A O 1
ATOM 945 N N . VAL A 1 131 ? 7.238 35.589 -31.098 1.00 39.88 131 VAL A N 1
ATOM 946 C CA . VAL A 1 131 ? 7.585 36.334 -29.865 1.00 39.88 131 VAL A CA 1
ATOM 947 C C . VAL A 1 131 ? 9.081 36.113 -29.597 1.00 39.88 131 VAL A C 1
ATOM 949 O O . VAL A 1 131 ? 9.515 35.011 -29.266 1.00 39.88 131 VAL A O 1
ATOM 952 N N . LYS A 1 132 ? 9.900 37.153 -29.768 1.00 39.03 132 LYS A N 1
ATOM 953 C CA . LYS A 1 132 ? 11.317 37.159 -29.387 1.00 39.03 132 LYS A CA 1
ATOM 954 C C . LYS A 1 132 ? 11.524 38.386 -28.517 1.00 39.03 132 LYS A C 1
ATOM 956 O O . LYS A 1 132 ? 11.350 39.488 -29.011 1.00 39.03 132 LYS A O 1
ATOM 961 N N . ASP A 1 133 ? 11.889 38.174 -27.259 1.00 39.72 133 ASP A N 1
ATOM 962 C CA . ASP A 1 133 ? 13.010 38.905 -26.680 1.00 39.72 133 ASP A CA 1
ATOM 963 C C . ASP A 1 133 ? 13.476 38.263 -25.365 1.00 39.72 133 ASP A C 1
ATOM 965 O O . ASP A 1 133 ? 12.690 38.054 -24.445 1.00 39.72 133 ASP A O 1
ATOM 969 N N . LYS A 1 134 ? 14.796 38.010 -25.304 1.00 42.53 134 LYS A N 1
ATOM 970 C CA . LYS A 1 134 ? 15.646 37.744 -24.117 1.00 42.53 134 LYS A CA 1
ATOM 971 C C . LYS A 1 134 ? 16.083 36.327 -23.704 1.00 42.53 134 LYS A C 1
ATOM 973 O O . LYS A 1 134 ? 16.329 36.146 -22.518 1.00 42.53 134 LYS A O 1
ATOM 978 N N . LEU A 1 135 ? 16.338 35.354 -24.589 1.00 45.44 135 LEU A N 1
ATOM 979 C CA . LEU A 1 135 ? 16.983 34.104 -24.108 1.00 45.44 135 LEU A CA 1
ATOM 980 C C . LEU A 1 135 ? 18.012 33.395 -25.007 1.00 45.44 135 LEU A C 1
ATOM 982 O O . LEU A 1 135 ? 18.299 32.233 -24.753 1.00 45.44 135 LEU A O 1
ATOM 986 N N . LEU A 1 136 ? 18.623 34.029 -26.015 1.00 42.00 136 LEU A N 1
ATOM 987 C CA . LEU A 1 136 ? 19.597 33.315 -26.866 1.00 42.00 136 LEU A CA 1
ATOM 988 C C . LEU A 1 136 ? 20.788 34.170 -27.314 1.00 42.00 136 LEU A C 1
ATOM 990 O O . LEU A 1 136 ? 21.078 34.261 -28.502 1.00 42.00 136 LEU A O 1
ATOM 994 N N . GLU A 1 137 ? 21.507 34.764 -26.364 1.00 39.94 137 GLU A N 1
ATOM 995 C CA . GLU A 1 137 ? 22.860 35.265 -26.632 1.00 39.94 137 GLU A CA 1
ATOM 996 C C . GLU A 1 137 ? 23.734 35.132 -25.379 1.00 39.94 137 GLU A C 1
ATOM 998 O O . GLU A 1 137 ? 24.030 36.094 -24.680 1.00 39.94 137 GLU A O 1
ATOM 1003 N N . TYR A 1 138 ? 24.097 33.894 -25.037 1.00 42.09 138 TYR A N 1
ATOM 1004 C CA . TYR A 1 138 ? 25.193 33.659 -24.088 1.00 42.09 138 TYR A CA 1
ATOM 1005 C C . TYR A 1 138 ? 25.979 32.376 -24.378 1.00 42.09 138 TYR A C 1
ATOM 1007 O O . TYR A 1 138 ? 26.566 31.766 -23.491 1.00 42.09 138 TYR A O 1
ATOM 1015 N N . ILE A 1 139 ? 25.999 31.953 -25.643 1.00 52.47 139 ILE A N 1
ATOM 1016 C CA . ILE A 1 139 ? 26.895 30.896 -26.119 1.00 52.47 139 ILE A CA 1
ATOM 1017 C C . ILE A 1 139 ? 27.782 31.517 -27.192 1.00 52.47 139 ILE A C 1
ATOM 1019 O O . ILE A 1 139 ? 27.677 31.204 -28.370 1.00 52.47 139 ILE A O 1
ATOM 1023 N N . ASN A 1 140 ? 28.604 32.484 -26.787 1.00 37.47 140 ASN A N 1
ATOM 1024 C CA . ASN A 1 140 ? 29.849 32.773 -27.481 1.00 37.47 140 ASN A CA 1
ATOM 1025 C C . ASN A 1 140 ? 30.838 33.410 -26.500 1.00 37.47 140 ASN A C 1
ATOM 1027 O O . ASN A 1 140 ? 30.567 34.415 -25.851 1.00 37.47 140 ASN A O 1
ATOM 1031 N N . ASN A 1 141 ? 31.970 32.733 -26.377 1.00 35.69 141 ASN A N 1
ATOM 1032 C CA . ASN A 1 141 ? 33.098 32.984 -25.495 1.00 35.69 141 ASN A CA 1
ATOM 1033 C C . ASN A 1 141 ? 33.613 34.442 -25.557 1.00 35.69 141 ASN A C 1
ATOM 1035 O O . ASN A 1 141 ? 34.080 34.844 -26.625 1.00 35.69 141 ASN A O 1
ATOM 1039 N N . PRO A 1 142 ? 33.650 35.221 -24.456 1.00 35.72 142 PRO A N 1
ATOM 1040 C CA . PRO A 1 142 ? 34.453 36.431 -24.406 1.00 35.72 142 PRO A CA 1
ATOM 1041 C C . PRO A 1 142 ? 35.833 36.096 -23.830 1.00 35.72 142 PRO A C 1
ATOM 1043 O O . PRO A 1 142 ? 36.074 36.142 -22.626 1.00 35.72 142 PRO A O 1
ATOM 1046 N N . SER A 1 143 ? 36.766 35.783 -24.728 1.00 43.06 143 SER A N 1
ATOM 1047 C CA . SER A 1 143 ? 38.184 36.024 -24.462 1.00 43.06 143 SER A CA 1
ATOM 1048 C C . SER A 1 143 ? 38.432 37.525 -24.624 1.00 43.06 143 SER A C 1
ATOM 1050 O O . SER A 1 143 ? 38.372 38.029 -25.742 1.00 43.06 143 SER A O 1
ATOM 1052 N N . GLY A 1 144 ? 38.708 38.231 -23.526 1.00 31.33 144 GLY A N 1
ATOM 1053 C CA . GLY A 1 144 ? 39.257 39.590 -23.556 1.00 31.33 144 GLY A CA 1
ATOM 1054 C C . GLY A 1 144 ? 38.596 40.557 -22.575 1.00 31.33 144 GLY A C 1
ATOM 1055 O O . GLY A 1 144 ? 37.448 40.938 -22.767 1.00 31.33 144 GLY A O 1
ATOM 1056 N N . GLY A 1 145 ? 39.347 41.007 -21.562 1.00 30.53 145 GLY A N 1
ATOM 1057 C CA . GLY A 1 145 ? 38.972 42.186 -20.770 1.00 30.53 145 GLY A CA 1
ATOM 1058 C C . GLY A 1 145 ? 39.318 42.129 -19.283 1.00 30.53 145 GLY A C 1
ATOM 1059 O O . GLY A 1 145 ? 38.469 41.863 -18.447 1.00 30.53 145 GLY A O 1
ATOM 1060 N N . THR A 1 146 ? 40.579 42.419 -18.985 1.00 35.84 146 THR A N 1
ATOM 1061 C CA . THR A 1 146 ? 41.231 42.758 -17.711 1.00 35.84 146 THR A CA 1
ATOM 1062 C C . THR A 1 146 ? 40.347 43.371 -16.607 1.00 35.84 146 THR A C 1
ATOM 1064 O O . THR A 1 146 ? 39.995 44.541 -16.704 1.00 35.84 146 THR A O 1
ATOM 1067 N N . VAL A 1 147 ? 40.138 42.662 -15.485 1.00 35.12 147 VAL A N 1
ATOM 1068 C CA . VAL A 1 147 ? 40.019 43.270 -14.140 1.00 35.12 147 VAL A CA 1
ATOM 1069 C C . VAL A 1 147 ? 40.640 42.336 -13.098 1.00 35.12 147 VAL A C 1
ATOM 1071 O O . VAL A 1 147 ? 40.324 41.157 -12.990 1.00 35.12 147 VAL A O 1
ATOM 1074 N N . THR A 1 148 ? 41.561 42.908 -12.336 1.00 47.41 148 THR A N 1
ATOM 1075 C CA . THR A 1 148 ? 42.328 42.342 -11.231 1.00 47.41 148 THR A CA 1
ATOM 1076 C C . THR A 1 148 ? 41.450 41.758 -10.124 1.00 47.41 148 THR A C 1
ATOM 1078 O O . THR A 1 148 ? 40.765 42.495 -9.417 1.00 47.41 148 THR A O 1
ATOM 1081 N N . SER A 1 149 ? 41.539 40.452 -9.896 1.00 38.53 149 SER A N 1
ATOM 1082 C CA . SER A 1 149 ? 41.277 39.826 -8.598 1.00 38.53 149 SER A CA 1
ATOM 1083 C C . SER A 1 149 ? 42.054 38.518 -8.548 1.00 38.53 149 SER A C 1
ATOM 1085 O O . SER A 1 149 ? 41.948 37.673 -9.426 1.00 38.53 149 SER A O 1
ATOM 1087 N N . SER A 1 150 ? 42.931 38.408 -7.563 1.00 42.94 150 SER A N 1
ATOM 1088 C CA . SER A 1 150 ? 43.872 37.310 -7.384 1.00 42.94 150 SER A CA 1
ATOM 1089 C C . SER A 1 150 ? 43.160 35.982 -7.092 1.00 42.94 150 SER A C 1
ATOM 1091 O O . SER A 1 150 ? 42.900 35.668 -5.930 1.00 42.94 150 SER A O 1
ATOM 1093 N N . GLU A 1 151 ? 42.897 35.177 -8.119 1.00 41.06 151 GLU A N 1
ATOM 1094 C CA . GLU A 1 151 ? 42.622 33.746 -7.965 1.00 41.06 151 GLU A CA 1
ATOM 1095 C C . GLU A 1 151 ? 43.939 33.015 -7.684 1.00 41.06 151 GLU A C 1
ATOM 1097 O O . GLU A 1 151 ? 44.708 32.658 -8.575 1.00 41.06 151 GLU A O 1
ATOM 1102 N N . ARG A 1 152 ? 44.240 32.827 -6.398 1.00 48.72 152 ARG A N 1
ATOM 1103 C CA . ARG A 1 152 ? 45.340 31.968 -5.964 1.00 48.72 152 ARG A CA 1
ATOM 1104 C C . ARG A 1 152 ? 44.822 30.528 -5.914 1.00 48.72 152 ARG A C 1
ATOM 1106 O O . ARG A 1 152 ? 44.093 30.168 -4.995 1.00 48.72 152 ARG A O 1
ATOM 1113 N N . HIS A 1 153 ? 45.204 29.712 -6.895 1.00 47.94 153 HIS A N 1
ATOM 1114 C CA . HIS A 1 153 ? 45.009 28.262 -6.851 1.00 47.94 153 HIS A CA 1
ATOM 1115 C C . HIS A 1 153 ? 45.767 27.673 -5.648 1.00 47.94 153 HIS A C 1
ATOM 1117 O O . HIS A 1 153 ? 46.940 27.986 -5.427 1.00 47.94 153 HIS A O 1
ATOM 1123 N N . VAL A 1 154 ? 45.104 26.825 -4.859 1.00 47.59 154 VAL A N 1
ATOM 1124 C CA . VAL A 1 154 ? 45.742 26.111 -3.745 1.00 47.59 154 VAL A CA 1
ATOM 1125 C C . VAL A 1 154 ? 46.763 25.113 -4.291 1.00 47.59 154 VAL A C 1
ATOM 1127 O O . VAL A 1 154 ? 46.449 24.279 -5.135 1.00 47.59 154 VAL A O 1
ATOM 1130 N N . SER A 1 155 ? 48.008 25.223 -3.832 1.00 59.69 155 SER A N 1
ATOM 1131 C CA . SER A 1 155 ? 49.089 24.292 -4.171 1.00 59.69 155 SER A CA 1
ATOM 1132 C C . SER A 1 155 ? 49.289 23.296 -3.031 1.00 59.69 155 SER A C 1
ATOM 1134 O O . SER A 1 155 ? 49.128 23.650 -1.864 1.00 59.69 155 SER A O 1
ATOM 1136 N N . ALA A 1 156 ? 49.708 22.072 -3.356 1.00 53.19 156 ALA A N 1
ATOM 1137 C CA . ALA A 1 156 ? 49.880 20.953 -2.418 1.00 53.19 156 ALA A CA 1
ATOM 1138 C C . ALA A 1 156 ? 50.907 21.180 -1.279 1.00 53.19 156 ALA A C 1
ATOM 1140 O O . ALA A 1 156 ? 51.068 20.323 -0.415 1.00 53.19 156 ALA A O 1
ATOM 1141 N N . SER A 1 157 ? 51.587 22.329 -1.255 1.00 54.47 157 SER A N 1
ATOM 1142 C CA . SER A 1 157 ? 52.596 22.692 -0.252 1.00 54.47 157 SER A CA 1
ATOM 1143 C C . SER A 1 157 ? 52.082 23.643 0.839 1.00 54.47 157 SER A C 1
ATOM 1145 O O . SER A 1 157 ? 52.872 24.055 1.691 1.00 54.47 157 SER A O 1
ATOM 1147 N N . ASP A 1 158 ? 50.797 24.022 0.830 1.00 56.16 158 ASP A N 1
ATOM 1148 C CA . ASP A 1 158 ? 50.250 24.959 1.820 1.00 56.16 158 ASP A CA 1
ATOM 1149 C C . ASP A 1 158 ? 50.012 24.243 3.165 1.00 56.16 158 ASP A C 1
ATOM 1151 O O . ASP A 1 158 ? 49.092 23.439 3.337 1.00 56.16 158 ASP A O 1
ATOM 1155 N N . LYS A 1 159 ? 50.925 24.463 4.119 1.00 54.16 159 LYS A N 1
ATOM 1156 C CA . LYS A 1 159 ? 50.954 23.775 5.417 1.00 54.16 159 LYS A CA 1
ATOM 1157 C C . LYS A 1 159 ? 49.765 24.184 6.293 1.00 54.16 159 LYS A C 1
ATOM 1159 O O . LYS A 1 159 ? 49.536 25.361 6.558 1.00 54.16 159 LYS A O 1
ATOM 1164 N N . LEU A 1 160 ? 49.062 23.170 6.803 1.00 56.62 160 LEU A N 1
ATOM 1165 C CA . LEU A 1 160 ? 47.900 23.270 7.685 1.00 56.62 160 LEU A CA 1
ATOM 1166 C C . LEU A 1 160 ? 48.179 24.108 8.943 1.00 56.62 160 LEU A C 1
ATOM 1168 O O . LEU A 1 160 ? 49.065 23.795 9.739 1.00 56.62 160 LEU A O 1
ATOM 1172 N N . GLY A 1 161 ? 47.334 25.113 9.182 1.00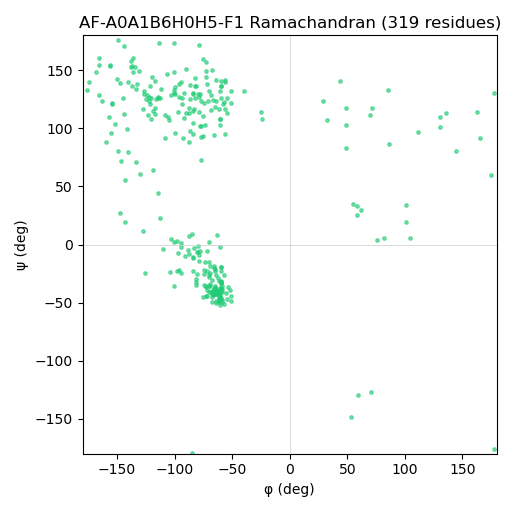 48.53 161 GLY A N 1
ATOM 1173 C CA . GLY A 1 161 ? 47.381 25.928 10.391 1.00 48.53 161 GLY A CA 1
ATOM 1174 C C . GLY A 1 161 ? 46.069 26.653 10.687 1.00 48.53 161 GLY A C 1
ATOM 1175 O O . GLY A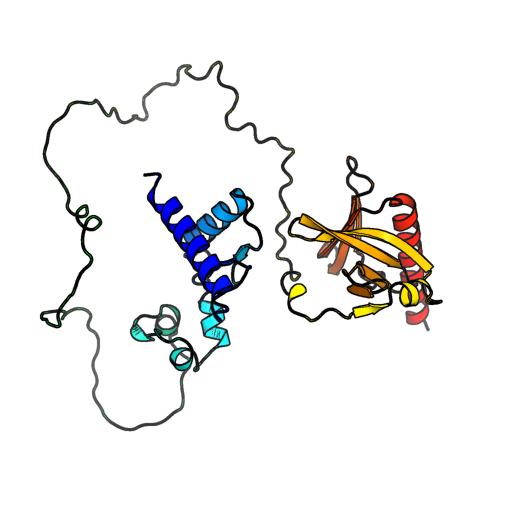 1 161 ? 45.894 27.802 10.304 1.00 48.53 161 GLY A O 1
ATOM 1176 N N . LYS A 1 162 ? 45.177 25.972 11.421 1.00 55.53 162 LYS A N 1
ATOM 1177 C CA . LYS A 1 162 ? 44.139 26.530 12.316 1.00 55.53 162 LYS A CA 1
ATOM 1178 C C . LYS A 1 162 ? 43.260 27.663 11.740 1.00 55.53 162 LYS A C 1
ATOM 1180 O O . LYS A 1 162 ? 43.463 28.827 12.068 1.00 55.53 162 LYS A O 1
ATOM 1185 N N . ARG A 1 163 ? 42.202 27.321 10.988 1.00 50.81 163 ARG A N 1
ATOM 1186 C CA . ARG A 1 163 ? 41.114 28.272 10.640 1.00 50.81 163 ARG A CA 1
ATOM 1187 C C . ARG A 1 163 ? 39.683 27.818 10.951 1.00 50.81 163 ARG A C 1
ATOM 1189 O O . ARG A 1 163 ? 38.746 28.502 10.570 1.00 50.81 163 ARG A O 1
ATOM 1196 N N . TYR A 1 164 ? 39.498 26.740 11.712 1.00 54.78 164 TYR A N 1
ATOM 1197 C CA . TYR A 1 164 ? 38.166 26.316 12.165 1.00 54.78 164 TYR A CA 1
ATOM 1198 C C . TYR A 1 164 ? 38.185 25.971 13.651 1.00 54.78 164 TYR A C 1
ATOM 1200 O O . TYR A 1 164 ? 38.133 24.813 14.048 1.00 54.78 164 TYR A O 1
ATOM 1208 N N . ARG A 1 165 ? 38.307 26.990 14.499 1.00 50.16 165 ARG A N 1
ATOM 1209 C CA . ARG A 1 165 ? 37.979 26.866 15.920 1.00 50.16 165 ARG A CA 1
ATOM 1210 C C . ARG A 1 165 ? 36.855 27.869 16.162 1.00 50.16 165 ARG A C 1
ATOM 1212 O O . ARG A 1 165 ? 37.092 29.055 15.963 1.00 50.16 165 ARG A O 1
ATOM 1219 N N . ASN A 1 166 ? 35.664 27.370 16.514 1.00 46.56 166 ASN A N 1
ATOM 1220 C CA . ASN A 1 166 ? 34.400 28.095 16.777 1.00 46.56 166 ASN A CA 1
ATOM 1221 C C . ASN A 1 166 ? 33.328 28.118 15.662 1.00 46.56 166 ASN A C 1
ATOM 1223 O O . ASN A 1 166 ? 32.411 28.929 15.733 1.00 46.56 166 ASN A O 1
ATOM 1227 N N . MET A 1 167 ? 33.368 27.209 14.684 1.00 47.81 167 MET A N 1
ATOM 1228 C CA . MET A 1 167 ? 32.168 26.865 13.902 1.00 47.81 167 MET A CA 1
ATOM 1229 C C . MET A 1 167 ? 31.627 25.528 14.402 1.00 47.81 167 MET A C 1
ATOM 1231 O O . MET A 1 167 ? 32.389 24.569 14.521 1.00 47.81 167 MET A O 1
ATOM 1235 N N . ALA A 1 168 ? 30.331 25.481 14.720 1.00 45.31 168 ALA A N 1
ATOM 1236 C CA . ALA A 1 168 ? 29.642 24.220 14.965 1.00 45.31 168 ALA A CA 1
ATOM 1237 C C . ALA A 1 168 ? 29.801 23.318 13.723 1.00 45.31 168 ALA A C 1
ATOM 1239 O O . ALA A 1 168 ? 29.793 23.843 12.603 1.00 45.31 168 ALA A O 1
ATOM 1240 N N . PRO A 1 169 ? 29.993 21.998 13.884 1.00 47.22 169 PRO A N 1
ATOM 1241 C CA . PRO A 1 169 ? 30.217 21.104 12.756 1.00 47.22 169 PRO A CA 1
ATOM 1242 C C . PRO A 1 169 ? 29.037 21.189 11.780 1.00 47.22 169 PRO A C 1
ATOM 1244 O O . PRO A 1 169 ? 27.901 20.911 12.143 1.00 47.22 169 PRO A O 1
ATOM 1247 N N . VAL A 1 170 ? 29.309 21.565 10.528 1.00 54.62 170 VAL A N 1
ATOM 1248 C CA . VAL A 1 170 ? 28.311 21.581 9.435 1.00 54.62 170 VAL A CA 1
ATOM 1249 C C . VAL A 1 170 ? 27.947 20.153 8.985 1.00 54.62 170 VAL A C 1
ATOM 1251 O O . VAL A 1 170 ? 27.012 19.955 8.220 1.00 54.62 170 VAL A O 1
ATOM 1254 N N . PHE A 1 171 ? 28.635 19.149 9.534 1.00 36.84 171 PHE A N 1
ATOM 1255 C CA . PHE A 1 171 ? 28.288 17.734 9.449 1.00 36.84 171 PHE A CA 1
ATOM 1256 C C . PHE A 1 171 ? 28.305 17.113 10.847 1.00 36.84 171 PHE A C 1
ATOM 1258 O O . PHE A 1 171 ? 29.080 16.206 11.134 1.00 36.84 171 PHE A O 1
ATOM 1265 N N . SER A 1 172 ? 27.458 17.616 11.740 1.00 42.69 172 SER A N 1
ATOM 1266 C CA . SER A 1 172 ? 26.817 16.698 12.675 1.00 42.69 172 SER A CA 1
ATOM 1267 C C . SER A 1 172 ? 25.728 16.008 11.865 1.00 42.69 172 SER A C 1
ATOM 1269 O O . SER A 1 172 ? 24.638 16.554 11.702 1.00 42.69 172 SER A O 1
ATOM 1271 N N . ILE A 1 173 ? 26.048 14.860 11.270 1.00 40.12 173 ILE A N 1
ATOM 1272 C CA . ILE A 1 173 ? 24.995 13.893 10.979 1.00 40.12 173 ILE A CA 1
ATOM 1273 C C . ILE A 1 173 ? 24.431 13.565 12.357 1.00 40.12 173 ILE A C 1
ATOM 1275 O O . ILE A 1 173 ? 25.133 13.020 13.206 1.00 40.12 173 ILE A O 1
ATOM 1279 N N . ASP A 1 174 ? 23.225 14.050 12.622 1.00 38.66 174 ASP A N 1
ATOM 1280 C CA . ASP A 1 174 ? 22.423 13.531 13.711 1.00 38.66 174 ASP A CA 1
ATOM 1281 C C . ASP A 1 174 ? 22.212 12.051 13.378 1.00 38.66 174 ASP A C 1
ATOM 1283 O O . ASP A 1 174 ? 21.520 11.722 12.414 1.00 38.66 174 ASP A O 1
ATOM 1287 N N . ASP A 1 175 ? 22.879 11.171 14.123 1.00 41.72 175 ASP A N 1
ATOM 1288 C CA . ASP A 1 175 ? 22.804 9.706 13.992 1.00 41.72 175 ASP A CA 1
ATOM 1289 C C . ASP A 1 175 ? 21.386 9.158 14.298 1.00 41.72 175 ASP A C 1
ATOM 1291 O O . ASP A 1 175 ? 21.177 7.949 14.358 1.00 41.72 175 ASP A O 1
ATOM 1295 N N . ASP A 1 176 ? 20.395 10.041 14.472 1.00 45.69 176 ASP A N 1
ATOM 1296 C CA . ASP A 1 176 ? 18.976 9.737 14.674 1.00 45.69 176 ASP A CA 1
ATOM 1297 C C . ASP A 1 176 ? 18.132 9.841 13.376 1.00 45.69 176 ASP A C 1
ATOM 1299 O O . ASP A 1 176 ? 16.917 9.615 13.416 1.00 45.69 176 ASP A O 1
ATOM 1303 N N . LEU A 1 177 ? 18.729 10.121 12.206 1.00 42.50 177 LEU A N 1
ATOM 1304 C CA . LEU A 1 177 ? 18.028 9.998 10.919 1.00 42.50 177 LEU A CA 1
ATOM 1305 C C . LEU A 1 177 ? 18.147 8.576 10.365 1.00 42.50 177 LEU A C 1
ATOM 1307 O O . LEU A 1 177 ? 19.043 8.255 9.586 1.00 42.50 177 LEU A O 1
ATOM 1311 N N . ASP A 1 178 ? 17.182 7.758 10.801 1.00 45.81 178 ASP A N 1
ATOM 1312 C CA . ASP A 1 178 ? 16.759 6.479 10.223 1.00 45.81 178 ASP A CA 1
ATOM 1313 C C . ASP A 1 178 ? 17.119 6.403 8.729 1.00 45.81 178 ASP A C 1
ATOM 1315 O O . ASP A 1 178 ? 16.488 7.041 7.883 1.00 45.81 178 ASP A O 1
ATOM 1319 N N . THR A 1 179 ? 18.120 5.589 8.400 1.00 35.75 179 THR A N 1
ATOM 1320 C CA . THR A 1 179 ? 18.290 5.099 7.034 1.00 35.75 179 THR A CA 1
ATOM 1321 C C . THR A 1 179 ? 17.024 4.297 6.721 1.00 35.75 179 THR A C 1
ATOM 1323 O O . THR A 1 179 ? 16.758 3.322 7.427 1.00 35.75 179 THR A O 1
ATOM 1326 N N . PRO A 1 180 ? 16.179 4.682 5.748 1.00 41.19 180 PRO A N 1
ATOM 1327 C CA . PRO A 1 180 ? 15.187 3.743 5.268 1.00 41.19 180 PRO A CA 1
ATOM 1328 C C . PRO A 1 180 ? 15.978 2.607 4.622 1.00 41.19 180 PRO A C 1
ATOM 1330 O O . PRO A 1 180 ? 16.734 2.843 3.682 1.00 41.19 180 PRO A O 1
ATOM 1333 N N . ASP A 1 181 ? 15.845 1.393 5.149 1.00 35.38 181 ASP A N 1
ATOM 1334 C CA . ASP A 1 181 ? 16.231 0.184 4.432 1.00 35.38 181 ASP A CA 1
ATOM 1335 C C . ASP A 1 181 ? 15.443 0.199 3.109 1.00 35.38 181 ASP A C 1
ATOM 1337 O O . ASP A 1 181 ? 14.261 -0.147 3.076 1.00 35.38 181 ASP A O 1
ATOM 1341 N N . ILE A 1 182 ? 16.050 0.708 2.028 1.00 43.66 182 ILE A N 1
ATOM 1342 C CA . ILE A 1 182 ? 15.469 0.682 0.680 1.00 43.66 182 ILE A CA 1
ATOM 1343 C C . ILE A 1 182 ? 15.657 -0.744 0.159 1.00 43.66 182 ILE A C 1
ATOM 1345 O O . ILE A 1 182 ? 16.498 -1.026 -0.692 1.00 43.66 182 ILE A O 1
ATOM 1349 N N . GLU A 1 183 ? 14.881 -1.668 0.714 1.00 40.72 183 GLU A N 1
ATOM 1350 C CA . GLU A 1 183 ? 14.570 -2.921 0.048 1.00 40.72 183 GLU A CA 1
ATOM 1351 C C . GLU A 1 183 ? 13.497 -2.609 -1.004 1.00 40.72 183 GLU A C 1
ATOM 1353 O O . GLU A 1 183 ? 12.524 -1.901 -0.746 1.00 40.72 183 GLU A O 1
ATOM 1358 N N . THR A 1 184 ? 13.737 -3.048 -2.240 1.00 37.59 184 THR A N 1
ATOM 1359 C CA . THR A 1 184 ? 12.867 -2.798 -3.399 1.00 37.59 184 THR A CA 1
ATOM 1360 C C . THR A 1 184 ? 11.488 -3.404 -3.140 1.00 37.59 184 THR A C 1
ATOM 1362 O O . THR A 1 184 ? 11.330 -4.619 -3.225 1.00 37.59 184 THR A O 1
ATOM 1365 N N . ASP A 1 185 ? 10.502 -2.570 -2.799 1.00 39.81 185 ASP A N 1
ATOM 1366 C CA . ASP A 1 185 ? 9.200 -3.045 -2.331 1.00 39.81 185 ASP A CA 1
ATOM 1367 C C . ASP A 1 185 ? 8.156 -3.096 -3.461 1.00 39.81 185 ASP A C 1
ATOM 1369 O O . ASP A 1 185 ? 7.886 -2.124 -4.172 1.00 39.81 185 ASP A O 1
ATOM 1373 N N . SER A 1 186 ? 7.537 -4.266 -3.598 1.00 43.81 186 SER A N 1
ATOM 1374 C CA . SER A 1 186 ? 6.491 -4.615 -4.571 1.00 43.81 186 SER A CA 1
ATOM 1375 C C . SER A 1 186 ? 5.129 -3.939 -4.309 1.00 43.81 186 SER A C 1
ATOM 1377 O O . SER A 1 186 ? 4.166 -4.140 -5.050 1.00 43.81 186 SER A O 1
ATOM 1379 N N . ASN A 1 187 ? 5.055 -3.090 -3.281 1.00 43.50 187 ASN A N 1
ATOM 1380 C CA . ASN A 1 187 ? 3.838 -2.454 -2.773 1.00 43.50 187 ASN A CA 1
ATOM 1381 C C . ASN A 1 187 ? 3.270 -1.321 -3.648 1.00 43.50 187 ASN A C 1
ATOM 1383 O O . ASN A 1 187 ? 2.123 -0.918 -3.459 1.00 43.50 187 ASN A O 1
ATOM 1387 N N . MET A 1 188 ? 4.032 -0.788 -4.611 1.00 46.34 188 MET A N 1
ATOM 1388 C CA . MET A 1 188 ? 3.625 0.429 -5.333 1.00 46.34 188 MET A CA 1
ATOM 1389 C C . MET A 1 188 ? 2.421 0.237 -6.281 1.00 46.34 188 MET A C 1
ATOM 1391 O O . MET A 1 188 ? 1.797 1.208 -6.700 1.00 46.34 188 MET A O 1
ATOM 1395 N N . PHE A 1 189 ? 2.062 -1.009 -6.603 1.00 38.34 189 PHE A N 1
ATOM 1396 C CA . PHE A 1 189 ? 0.959 -1.334 -7.518 1.00 38.34 189 PHE A CA 1
ATOM 1397 C C . PHE A 1 189 ? -0.389 -1.594 -6.825 1.00 38.34 189 PHE A C 1
ATOM 1399 O O . PHE A 1 189 ? -1.388 -1.822 -7.509 1.00 38.34 189 PHE A O 1
ATOM 1406 N N . LYS A 1 190 ? -0.456 -1.554 -5.487 1.00 45.62 190 LYS A N 1
ATOM 1407 C CA . LYS A 1 190 ? -1.684 -1.895 -4.747 1.00 45.62 190 LYS A CA 1
ATOM 1408 C C . LYS A 1 190 ? -2.800 -0.855 -4.910 1.00 45.62 190 LYS A C 1
ATOM 1410 O O . LYS A 1 190 ? -3.970 -1.222 -4.893 1.00 45.62 190 LYS A O 1
ATOM 1415 N N . ASP A 1 191 ? -2.446 0.407 -5.153 1.00 44.44 191 ASP A N 1
ATOM 1416 C CA . ASP A 1 191 ? -3.405 1.512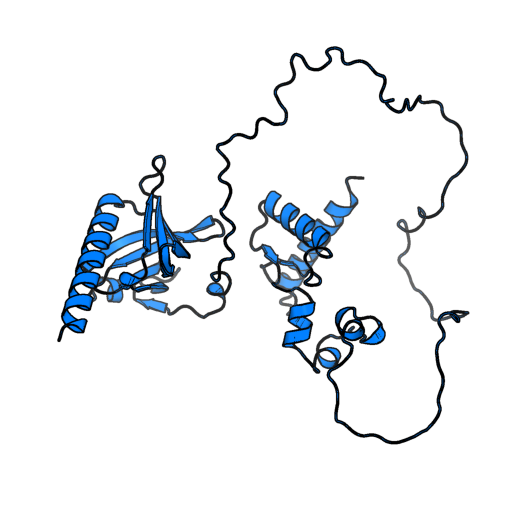 -5.303 1.00 44.44 191 ASP A CA 1
ATOM 1417 C C . ASP A 1 191 ? -4.091 1.570 -6.686 1.00 44.44 191 ASP A C 1
ATOM 1419 O O . ASP A 1 191 ? -5.047 2.322 -6.868 1.00 44.44 191 ASP A O 1
ATOM 1423 N N . LEU A 1 192 ? -3.649 0.766 -7.666 1.00 43.84 192 LEU A N 1
ATOM 1424 C CA . LEU A 1 192 ? -4.257 0.701 -9.007 1.00 43.84 192 LEU A CA 1
ATOM 1425 C C . LEU A 1 192 ? -5.360 -0.366 -9.128 1.00 43.84 192 LEU A C 1
ATOM 1427 O O . LEU A 1 192 ? -6.074 -0.403 -10.132 1.00 43.84 192 LEU A O 1
ATOM 1431 N N . VAL A 1 193 ? -5.517 -1.233 -8.123 1.00 51.88 193 VAL A N 1
ATOM 1432 C CA . VAL A 1 193 ? -6.580 -2.245 -8.084 1.00 51.88 193 VAL A CA 1
ATOM 1433 C C . VAL A 1 193 ? -7.776 -1.668 -7.325 1.00 51.88 193 VAL A C 1
ATOM 1435 O O . VAL A 1 193 ? -7.608 -1.240 -6.182 1.00 51.88 193 VAL A O 1
ATOM 1438 N N . PRO A 1 194 ? -8.995 -1.666 -7.900 1.00 63.69 194 PRO A N 1
ATOM 1439 C CA . PRO A 1 194 ? -10.191 -1.261 -7.171 1.00 63.69 194 PRO A CA 1
ATOM 1440 C C . PRO A 1 194 ? -10.338 -2.080 -5.885 1.00 63.69 194 PRO A C 1
ATOM 1442 O O . PRO A 1 194 ? -10.542 -3.294 -5.925 1.00 63.69 194 PRO A O 1
ATOM 1445 N N . LEU A 1 195 ? -10.206 -1.412 -4.741 1.00 83.62 195 LEU A N 1
ATOM 1446 C CA . LEU A 1 195 ? -10.323 -2.044 -3.432 1.00 83.62 195 LEU A CA 1
ATOM 1447 C C . LEU A 1 195 ? -11.784 -2.415 -3.155 1.00 83.62 195 LEU A C 1
ATOM 1449 O O . LEU A 1 195 ? -12.709 -1.642 -3.418 1.00 83.62 195 LEU A O 1
ATOM 1453 N N . GLU A 1 196 ? -11.993 -3.602 -2.592 1.00 90.00 196 GLU A N 1
ATOM 1454 C CA . GLU A 1 196 ? -13.324 -4.101 -2.251 1.00 90.00 196 GLU A CA 1
ATOM 1455 C C . GLU A 1 196 ? -13.967 -3.221 -1.168 1.00 90.00 196 GLU A C 1
ATOM 1457 O O . GLU A 1 196 ? -13.402 -3.036 -0.087 1.00 90.00 196 GLU A O 1
ATOM 1462 N N . THR A 1 197 ? -15.156 -2.679 -1.455 1.00 92.75 197 THR A N 1
ATOM 1463 C CA . THR A 1 197 ? -15.950 -1.898 -0.493 1.00 92.75 197 THR A CA 1
ATOM 1464 C C . THR A 1 197 ? -16.914 -2.804 0.262 1.00 92.75 197 THR A C 1
ATOM 1466 O O . THR A 1 197 ? -17.683 -3.545 -0.348 1.00 92.75 197 THR A O 1
ATOM 1469 N N . VAL A 1 198 ? -16.920 -2.702 1.588 1.00 94.31 198 VAL A N 1
ATOM 1470 C CA . VAL A 1 198 ? -17.700 -3.560 2.483 1.00 94.31 198 VAL A CA 1
ATOM 1471 C C . VAL A 1 198 ? -18.393 -2.777 3.597 1.00 94.31 198 VAL A C 1
ATOM 1473 O O . VAL A 1 198 ? -17.988 -1.666 3.938 1.00 94.31 198 VAL A O 1
ATOM 1476 N N . SER A 1 199 ? -19.428 -3.376 4.199 1.00 96.00 199 SER A N 1
ATOM 1477 C CA . SER A 1 199 ? -20.036 -2.834 5.421 1.00 96.00 199 SER A CA 1
ATOM 1478 C C . SER A 1 199 ? -19.137 -3.096 6.627 1.00 96.00 199 SER A C 1
ATOM 1480 O O . SER A 1 199 ? -18.836 -4.251 6.949 1.00 96.00 199 SER A O 1
ATOM 1482 N N . LEU A 1 200 ? -18.728 -2.024 7.307 1.00 94.88 200 LEU A N 1
ATOM 1483 C CA . LEU A 1 200 ? -17.846 -2.111 8.472 1.00 94.88 200 LEU A CA 1
ATOM 1484 C C . LEU A 1 200 ? -18.511 -2.913 9.600 1.00 94.88 200 LEU A C 1
ATOM 1486 O O . LEU A 1 200 ? -17.920 -3.846 10.142 1.00 94.88 200 LEU A O 1
ATOM 1490 N N . SER A 1 201 ? -19.761 -2.588 9.928 1.00 95.38 201 SER A N 1
ATOM 1491 C CA . SER A 1 201 ? -20.507 -3.231 11.009 1.00 95.38 201 SER A CA 1
ATOM 1492 C C . SER A 1 201 ? -20.784 -4.710 10.745 1.00 95.38 201 SER A C 1
ATOM 1494 O O . SER A 1 201 ? -20.740 -5.507 11.685 1.00 95.38 201 SER A O 1
ATOM 1496 N N . ALA A 1 202 ? -21.026 -5.097 9.489 1.00 95.75 202 ALA A N 1
ATOM 1497 C CA . ALA A 1 202 ? -21.206 -6.494 9.112 1.00 95.75 202 ALA A CA 1
ATOM 1498 C C . ALA A 1 202 ? -19.910 -7.295 9.293 1.00 95.75 202 ALA A C 1
ATOM 1500 O O . ALA A 1 202 ? -19.941 -8.395 9.843 1.00 95.75 202 ALA A O 1
ATOM 1501 N N . TRP A 1 203 ? -18.767 -6.732 8.887 1.00 96.12 203 TRP A N 1
ATOM 1502 C CA . TRP A 1 203 ? -17.467 -7.388 9.033 1.00 96.12 203 TRP A CA 1
ATOM 1503 C C . TRP A 1 203 ? -17.036 -7.544 10.489 1.00 96.12 203 TRP A C 1
ATOM 1505 O O . TRP A 1 203 ? -16.572 -8.617 10.861 1.00 96.12 203 TRP A O 1
ATOM 1515 N N . LEU A 1 204 ? -17.243 -6.521 11.322 1.00 94.94 204 LEU A N 1
ATOM 1516 C CA . LEU A 1 204 ? -16.907 -6.575 12.749 1.00 94.94 204 LEU A CA 1
ATOM 1517 C C . LEU A 1 204 ? -17.729 -7.620 13.524 1.00 94.94 204 LEU A C 1
ATOM 1519 O O . LEU A 1 204 ? -17.272 -8.114 14.549 1.00 94.94 204 LEU A O 1
ATOM 1523 N N . LYS A 1 205 ? -18.933 -7.959 13.046 1.00 95.50 205 LYS A N 1
ATOM 1524 C CA . LYS A 1 205 ? -19.840 -8.929 13.685 1.00 95.50 205 LYS A CA 1
ATOM 1525 C C . LYS A 1 205 ? -19.706 -10.352 13.145 1.00 95.50 205 LYS A C 1
ATOM 1527 O O . LYS A 1 205 ? -20.463 -11.226 13.571 1.00 95.50 205 LYS A O 1
ATOM 1532 N N . LYS A 1 206 ? -18.803 -10.601 12.193 1.00 96.06 206 LYS A N 1
ATOM 1533 C CA . LYS A 1 206 ? -18.612 -11.951 11.660 1.00 96.06 206 LYS A CA 1
ATOM 1534 C C . LYS A 1 206 ? -18.193 -12.904 12.793 1.00 96.06 206 LYS A C 1
ATOM 1536 O O . LYS A 1 206 ? -17.315 -12.553 13.577 1.00 96.06 206 LYS A O 1
ATOM 1541 N N . PRO A 1 207 ? -18.762 -14.121 12.862 1.00 94.94 207 PRO A N 1
ATOM 1542 C CA . PRO A 1 207 ? -18.499 -15.060 13.958 1.00 94.94 207 PRO A CA 1
ATOM 1543 C C . PRO A 1 207 ? -17.050 -15.566 13.986 1.00 94.94 207 PRO A C 1
ATOM 1545 O O . PRO A 1 207 ? -16.574 -16.029 15.014 1.00 94.94 207 PRO A O 1
ATOM 1548 N N . GLU A 1 208 ? -16.344 -15.470 12.858 1.00 94.62 208 GLU A N 1
ATOM 1549 C CA . GLU A 1 208 ? -14.929 -15.825 12.721 1.00 94.62 208 GLU A CA 1
ATOM 1550 C C . GLU A 1 208 ? -13.967 -14.743 13.239 1.00 94.62 208 GLU A C 1
ATOM 1552 O O . GLU A 1 208 ? -12.758 -14.962 13.260 1.00 94.62 208 GLU A O 1
ATOM 1557 N N . VAL A 1 209 ? -14.460 -13.565 13.633 1.00 96.50 209 VAL A N 1
ATOM 1558 C CA . VAL A 1 209 ? -13.607 -12.498 14.165 1.00 96.50 209 VAL A CA 1
ATOM 1559 C C . VAL A 1 209 ? -13.264 -12.815 15.614 1.00 96.50 209 VAL A C 1
ATOM 1561 O O . VAL A 1 209 ? -14.117 -12.815 16.496 1.00 96.50 209 VAL A O 1
ATOM 1564 N N . VAL A 1 210 ? -11.980 -13.062 15.858 1.00 96.75 210 VAL A N 1
ATOM 1565 C CA . VAL A 1 210 ? -11.424 -13.305 17.193 1.00 96.75 210 VAL A CA 1
ATOM 1566 C C . VAL A 1 210 ? -11.326 -11.995 17.966 1.00 96.75 210 VAL A C 1
ATOM 1568 O O . VAL A 1 210 ? -11.646 -11.937 19.150 1.00 96.75 210 VAL A O 1
ATOM 1571 N N . ALA A 1 211 ? -10.835 -10.950 17.304 1.00 96.88 211 ALA A N 1
ATOM 1572 C CA . ALA A 1 211 ? -10.673 -9.629 17.887 1.00 96.88 211 ALA A CA 1
ATOM 1573 C C . ALA A 1 211 ? -10.674 -8.559 16.796 1.00 96.88 211 ALA A C 1
ATOM 1575 O O . ALA A 1 211 ? -10.275 -8.808 15.656 1.00 96.88 211 ALA A O 1
ATOM 1576 N N . SER A 1 212 ? -11.080 -7.350 17.170 1.00 97.12 212 SER A N 1
ATOM 1577 C CA . SER A 1 212 ? -11.034 -6.174 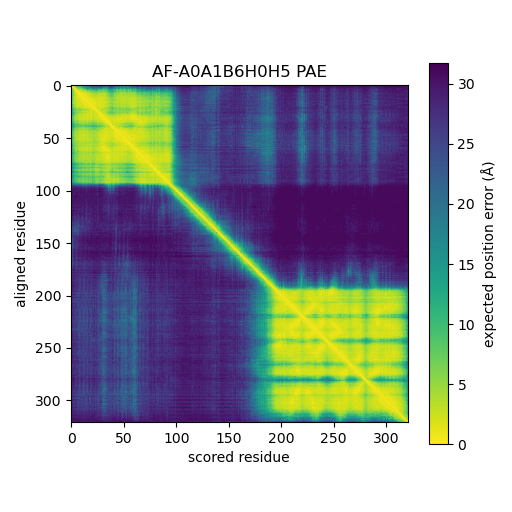16.308 1.00 97.12 212 SER A CA 1
ATOM 1578 C C . SER A 1 212 ? -10.536 -4.965 17.087 1.00 97.12 212 SER A C 1
ATOM 1580 O O . SER A 1 212 ? -11.006 -4.721 18.199 1.00 97.12 212 SER A O 1
ATOM 1582 N N . PHE A 1 213 ? -9.650 -4.181 16.484 1.00 97.56 213 PHE A N 1
ATOM 1583 C CA . PHE A 1 213 ? -9.083 -2.974 17.076 1.00 97.56 213 PHE A CA 1
ATOM 1584 C C . PHE A 1 213 ? -9.273 -1.798 16.130 1.00 97.56 213 PHE A C 1
ATOM 1586 O O . PHE A 1 213 ? -8.952 -1.893 14.947 1.00 97.56 213 PHE A O 1
ATOM 1593 N N . ARG A 1 214 ? -9.762 -0.671 16.652 1.00 97.06 214 ARG A N 1
ATOM 1594 C CA . ARG A 1 214 ? -9.687 0.595 15.921 1.00 97.06 214 ARG A CA 1
ATOM 1595 C C . ARG A 1 214 ? -8.222 1.031 15.882 1.00 97.06 214 ARG A C 1
ATOM 1597 O O . ARG A 1 214 ? -7.543 0.977 16.907 1.00 97.06 214 ARG A O 1
ATOM 1604 N N . CYS A 1 215 ? -7.740 1.417 14.713 1.00 96.81 215 CYS A N 1
ATOM 1605 C CA . CYS A 1 215 ? -6.347 1.782 14.494 1.00 96.81 215 CYS A CA 1
ATOM 1606 C C . CYS A 1 215 ? -6.231 2.839 13.397 1.00 96.81 215 CYS A C 1
ATOM 1608 O O . CYS A 1 215 ? -7.212 3.190 12.741 1.00 96.81 215 CYS A O 1
ATOM 1610 N N . GLU A 1 216 ? -5.017 3.313 13.165 1.00 97.00 216 GLU A N 1
ATOM 1611 C CA . GLU A 1 216 ? -4.702 4.130 12.002 1.00 97.00 216 GLU A CA 1
ATOM 1612 C C . GLU A 1 216 ? -3.628 3.424 11.178 1.00 97.00 216 GLU A C 1
ATOM 1614 O O . GLU A 1 216 ? -2.592 3.023 11.702 1.00 97.00 216 GLU A O 1
ATOM 1619 N N . GLU A 1 217 ? -3.898 3.216 9.895 1.00 94.50 217 GLU A N 1
ATOM 1620 C CA . GLU A 1 217 ? -2.933 2.665 8.946 1.00 94.50 217 GLU A CA 1
ATOM 1621 C C . GLU A 1 217 ? -1.976 3.774 8.513 1.00 94.50 217 GLU A C 1
ATOM 1623 O O . GLU A 1 217 ? -2.428 4.837 8.090 1.00 94.50 217 GLU A O 1
ATOM 1628 N N . VAL A 1 218 ? -0.672 3.514 8.591 1.00 91.31 218 VAL A N 1
ATOM 1629 C CA . VAL A 1 218 ? 0.375 4.425 8.121 1.00 91.31 218 VAL A CA 1
ATOM 1630 C C . VAL A 1 218 ? 0.942 3.861 6.824 1.00 91.31 218 VAL A C 1
ATOM 1632 O O . VAL A 1 218 ? 1.627 2.836 6.842 1.00 91.31 218 VAL A O 1
ATOM 1635 N N . ASN A 1 219 ? 0.658 4.513 5.698 1.00 82.75 219 ASN A N 1
ATOM 1636 C CA . ASN A 1 219 ? 1.182 4.074 4.406 1.00 82.75 219 ASN A CA 1
ATOM 1637 C C . ASN A 1 219 ? 2.652 4.501 4.203 1.00 82.75 219 ASN A C 1
ATOM 1639 O O . ASN A 1 219 ? 3.211 5.279 4.979 1.00 82.75 219 ASN A O 1
ATOM 1643 N N . LEU A 1 220 ? 3.281 4.012 3.129 1.00 72.06 220 LEU A N 1
ATOM 1644 C CA . LEU A 1 220 ? 4.681 4.322 2.798 1.00 72.06 220 LEU A CA 1
ATOM 1645 C C . LEU A 1 220 ? 4.928 5.815 2.532 1.00 72.06 220 LEU A C 1
ATOM 1647 O O . LEU A 1 220 ? 6.018 6.317 2.786 1.00 72.06 220 LEU A O 1
ATOM 1651 N N . SER A 1 221 ? 3.916 6.538 2.054 1.00 69.44 221 SER A N 1
ATOM 1652 C CA . SER A 1 221 ? 3.978 7.986 1.828 1.00 69.44 221 SER A CA 1
ATOM 1653 C C . SER A 1 221 ? 3.798 8.811 3.111 1.00 69.44 221 SER A C 1
ATOM 1655 O O . SER A 1 221 ? 3.848 10.038 3.053 1.00 69.44 221 SER A O 1
ATOM 1657 N N . GLY A 1 222 ? 3.576 8.163 4.261 1.00 75.06 222 GLY A N 1
ATOM 1658 C CA . GLY A 1 222 ? 3.365 8.808 5.557 1.00 75.06 222 GLY A CA 1
ATOM 1659 C C . GLY A 1 222 ? 1.937 9.304 5.804 1.00 75.06 222 GLY A C 1
ATOM 1660 O O . GLY A 1 222 ? 1.690 9.930 6.833 1.00 75.06 222 GLY A O 1
ATOM 1661 N N . TYR A 1 223 ? 0.990 9.027 4.903 1.00 81.75 223 TYR A N 1
ATOM 1662 C CA . TYR A 1 223 ? -0.423 9.301 5.152 1.00 81.75 223 TYR A CA 1
ATOM 1663 C C . TYR A 1 223 ? -0.993 8.318 6.163 1.00 81.75 223 TYR A C 1
ATOM 1665 O O . TYR A 1 223 ? -0.651 7.133 6.183 1.00 81.75 223 TYR A O 1
ATOM 1673 N N . ILE A 1 224 ? -1.900 8.845 6.975 1.00 89.94 224 ILE A N 1
ATOM 1674 C CA . ILE A 1 224 ? -2.543 8.134 8.066 1.00 89.94 224 ILE A CA 1
ATOM 1675 C C . ILE A 1 224 ? -4.030 8.006 7.739 1.00 89.94 224 ILE A C 1
ATOM 1677 O O . ILE A 1 224 ? -4.690 9.007 7.451 1.00 89.94 224 ILE A O 1
ATOM 1681 N N . TYR A 1 225 ? -4.557 6.783 7.782 1.00 92.56 225 TYR A N 1
ATOM 1682 C CA . TYR A 1 225 ? -5.964 6.506 7.499 1.00 92.56 225 TYR A CA 1
ATOM 1683 C C . TYR A 1 225 ? -6.650 5.816 8.673 1.00 92.56 225 TYR A C 1
ATOM 1685 O O . TYR A 1 225 ? -6.224 4.745 9.113 1.00 92.56 225 TYR A O 1
ATOM 1693 N N . GLU A 1 226 ? -7.777 6.374 9.120 1.00 96.19 226 GLU A N 1
ATOM 1694 C CA . GLU A 1 226 ? -8.635 5.713 10.104 1.00 96.19 226 GLU A CA 1
ATOM 1695 C C . GLU A 1 226 ? -9.088 4.341 9.600 1.00 96.19 226 GLU A C 1
ATOM 1697 O O . GLU A 1 226 ? -9.714 4.217 8.543 1.00 96.19 226 GLU A O 1
ATOM 1702 N N . SER A 1 227 ? -8.782 3.307 10.376 1.00 96.94 227 SER A N 1
ATOM 1703 C CA . SER A 1 227 ? -8.965 1.920 9.972 1.00 96.94 227 SER A CA 1
ATOM 1704 C C . SER A 1 227 ? -9.395 1.029 11.142 1.00 96.94 227 SER A C 1
ATOM 1706 O O . SER A 1 227 ? -9.404 1.424 12.311 1.00 96.94 227 SER A O 1
ATOM 1708 N N . HIS A 1 228 ? -9.773 -0.203 10.821 1.00 97.44 228 HIS A N 1
ATOM 1709 C CA . HIS A 1 228 ? -9.996 -1.271 11.786 1.00 97.44 228 HIS A CA 1
ATOM 1710 C C . HIS A 1 228 ? -9.141 -2.482 11.429 1.00 97.44 228 HIS A C 1
ATOM 1712 O O . HIS A 1 228 ? -9.237 -3.014 10.323 1.00 97.44 228 HIS A O 1
ATOM 1718 N N . LEU A 1 229 ? -8.342 -2.935 12.390 1.00 97.50 229 LEU A N 1
ATOM 1719 C CA . LEU A 1 229 ? -7.577 -4.170 12.328 1.00 97.50 229 LEU A CA 1
ATOM 1720 C C . LEU A 1 229 ? -8.448 -5.317 12.843 1.00 97.50 229 LEU A C 1
ATOM 1722 O O . LEU A 1 229 ? -8.847 -5.314 14.008 1.00 97.50 229 LEU A O 1
ATOM 1726 N N . LEU A 1 230 ? -8.746 -6.293 11.993 1.00 97.62 230 LEU A N 1
ATOM 1727 C CA . LEU A 1 230 ? -9.527 -7.477 12.341 1.00 97.62 230 LEU A CA 1
ATOM 1728 C C . LEU A 1 230 ? -8.628 -8.709 12.308 1.00 97.62 230 LEU A C 1
ATOM 1730 O O . LEU A 1 230 ? -7.889 -8.934 11.348 1.00 97.62 230 LEU A O 1
ATOM 1734 N N . ILE A 1 231 ? -8.741 -9.532 13.345 1.00 97.06 231 ILE A N 1
ATOM 1735 C CA . ILE A 1 231 ? -8.024 -10.794 13.476 1.00 97.06 231 ILE A CA 1
ATOM 1736 C C . ILE A 1 231 ? -9.030 -11.934 13.408 1.00 97.06 231 ILE A C 1
ATOM 1738 O O . ILE A 1 231 ? -9.995 -11.982 14.171 1.00 97.06 231 ILE A O 1
ATOM 1742 N N . THR A 1 232 ? -8.770 -12.868 12.505 1.00 96.81 232 THR A N 1
ATOM 1743 C CA . THR A 1 232 ? -9.486 -14.143 12.375 1.00 96.81 232 THR A CA 1
ATOM 1744 C C . THR A 1 232 ? -8.523 -15.291 12.711 1.00 96.81 232 THR A C 1
ATOM 1746 O O . THR A 1 232 ? -7.328 -15.035 12.861 1.00 96.81 232 THR A O 1
ATOM 1749 N N . PRO A 1 233 ? -8.967 -16.558 12.795 1.00 95.38 233 PRO A N 1
ATOM 1750 C CA . PRO A 1 233 ? -8.066 -17.685 13.057 1.00 95.38 233 PRO A CA 1
ATOM 1751 C C . PRO A 1 233 ? -6.957 -17.879 12.012 1.00 95.38 233 PRO A C 1
ATOM 1753 O O . PRO A 1 233 ? -5.976 -18.572 12.266 1.00 95.38 233 PRO A O 1
ATOM 1756 N N . THR A 1 234 ? -7.119 -17.317 10.809 1.00 93.88 234 THR A N 1
ATOM 1757 C CA . THR A 1 234 ? -6.207 -17.560 9.678 1.00 93.88 234 THR A CA 1
ATOM 1758 C C . THR A 1 234 ? -5.625 -16.298 9.063 1.00 93.88 234 THR A C 1
ATOM 1760 O O . THR A 1 234 ? -4.555 -16.364 8.467 1.00 93.88 234 THR A O 1
ATOM 1763 N N . HIS A 1 235 ? -6.295 -15.155 9.192 1.00 95.88 235 HIS A N 1
ATOM 1764 C CA . HIS A 1 235 ? -5.933 -13.928 8.490 1.00 95.88 235 HIS A CA 1
ATOM 1765 C C . HIS A 1 235 ? -6.020 -12.694 9.383 1.00 95.88 235 HIS A C 1
ATOM 1767 O O . HIS A 1 235 ? -6.858 -12.608 10.289 1.00 95.88 235 HIS A O 1
ATOM 1773 N N . VAL A 1 236 ? -5.208 -11.706 9.022 1.00 96.25 236 VAL A N 1
ATOM 1774 C CA . VAL A 1 236 ? -5.357 -10.309 9.413 1.00 96.25 236 VAL A CA 1
ATOM 1775 C C . VAL A 1 236 ? -5.998 -9.542 8.262 1.00 96.25 236 VAL A C 1
ATOM 1777 O O . VAL A 1 236 ? -5.575 -9.656 7.105 1.00 96.25 236 VAL A O 1
ATOM 1780 N N . TYR A 1 237 ? -7.008 -8.746 8.599 1.00 96.75 237 TYR A N 1
ATOM 1781 C CA . TYR A 1 237 ? -7.660 -7.813 7.691 1.00 96.75 237 TYR A CA 1
ATOM 1782 C C . TYR A 1 237 ? -7.516 -6.388 8.211 1.00 96.75 237 TYR A C 1
ATOM 1784 O O . TYR A 1 237 ? -7.599 -6.155 9.417 1.00 96.75 237 TYR A O 1
ATOM 1792 N N . VAL A 1 238 ? -7.364 -5.431 7.299 1.00 96.44 238 VAL A N 1
ATOM 1793 C CA . VAL A 1 238 ? -7.454 -4.003 7.622 1.00 96.44 238 VAL A CA 1
ATOM 1794 C C . VAL A 1 238 ? -8.559 -3.395 6.780 1.00 96.44 238 VAL A C 1
ATOM 1796 O O . VAL A 1 238 ? -8.531 -3.467 5.549 1.00 96.44 238 VAL A O 1
ATOM 1799 N N . LEU A 1 239 ? -9.541 -2.823 7.469 1.00 96.81 239 LEU A N 1
ATOM 1800 C CA . LEU A 1 239 ? -10.682 -2.138 6.884 1.00 96.81 239 LEU A CA 1
ATOM 1801 C C . LEU A 1 239 ? -10.480 -0.633 7.040 1.00 96.81 239 LEU A C 1
ATOM 1803 O O . LEU A 1 239 ? -10.600 -0.112 8.147 1.00 96.81 239 LEU A O 1
ATOM 1807 N N . ARG A 1 240 ? -10.174 0.061 5.945 1.00 95.25 240 ARG A N 1
ATOM 1808 C CA . ARG A 1 240 ? -9.997 1.515 5.919 1.00 95.25 240 ARG A CA 1
ATOM 1809 C C . ARG A 1 240 ? -11.355 2.198 5.824 1.00 95.25 240 ARG A C 1
ATOM 1811 O O . ARG A 1 240 ? -12.124 1.901 4.911 1.00 95.25 240 ARG A O 1
ATOM 1818 N N . ASN A 1 241 ? -11.663 3.116 6.734 1.00 93.56 241 ASN A N 1
ATOM 1819 C CA . ASN A 1 241 ? -12.938 3.830 6.714 1.00 93.56 241 ASN A CA 1
ATOM 1820 C C . ASN A 1 241 ? -13.061 4.693 5.447 1.00 93.56 241 ASN A C 1
ATOM 1822 O O . ASN A 1 241 ? -12.103 5.330 5.010 1.00 93.56 241 ASN A O 1
ATOM 1826 N N . THR A 1 242 ? -14.263 4.745 4.872 1.00 91.06 242 THR A N 1
ATOM 1827 C CA . THR A 1 242 ? -14.594 5.687 3.792 1.00 91.06 242 THR A CA 1
ATOM 1828 C C . THR A 1 242 ? -15.371 6.887 4.335 1.00 91.06 242 THR A C 1
ATOM 1830 O O . THR A 1 242 ? -15.794 6.901 5.488 1.00 91.06 242 THR A O 1
ATOM 1833 N N . GLN A 1 243 ? -15.623 7.889 3.488 1.00 84.69 243 GLN A N 1
ATOM 1834 C CA . GLN A 1 243 ? -16.476 9.030 3.851 1.00 84.69 243 GLN A CA 1
ATOM 1835 C C . GLN A 1 243 ? -17.944 8.629 4.096 1.00 84.69 243 GLN A C 1
ATOM 1837 O O . GLN A 1 243 ? -18.689 9.355 4.753 1.00 84.69 243 GLN A O 1
ATOM 1842 N N . LYS A 1 244 ? -18.383 7.481 3.562 1.00 86.69 244 LYS A N 1
ATOM 1843 C CA . LYS A 1 244 ? -19.747 6.977 3.744 1.00 86.69 244 LYS A CA 1
ATOM 1844 C C . LYS A 1 244 ? -19.864 6.248 5.081 1.00 86.69 244 LYS A C 1
ATOM 1846 O O . LYS A 1 244 ? -19.022 5.425 5.437 1.00 86.69 244 LYS A O 1
ATOM 1851 N N . LYS A 1 245 ? -20.961 6.507 5.797 1.00 88.56 245 LYS A N 1
ATOM 1852 C CA . LYS A 1 245 ? -21.278 5.816 7.050 1.00 88.56 245 LYS A CA 1
ATOM 1853 C C . LYS A 1 245 ? -21.396 4.308 6.810 1.00 88.56 245 LYS A C 1
ATOM 1855 O O . LYS A 1 245 ? -22.031 3.890 5.849 1.00 88.56 245 LYS A O 1
ATOM 1860 N N . ASP A 1 246 ? -20.809 3.527 7.713 1.00 91.81 246 ASP A N 1
ATOM 1861 C CA . ASP A 1 246 ? -20.782 2.059 7.666 1.00 91.81 246 ASP A CA 1
ATOM 1862 C C . ASP A 1 246 ? -20.145 1.457 6.399 1.00 91.81 246 ASP A C 1
ATOM 1864 O O . ASP A 1 246 ? -20.448 0.331 6.033 1.00 91.81 246 ASP A O 1
ATOM 1868 N N . SER A 1 247 ? -19.248 2.181 5.729 1.00 92.31 247 SER A N 1
ATOM 1869 C CA . SER A 1 247 ? -18.567 1.716 4.517 1.00 92.31 247 SER A CA 1
ATOM 1870 C C . SER A 1 247 ? -17.052 1.778 4.703 1.00 92.31 247 SER A C 1
ATOM 1872 O O . SER A 1 247 ? -16.512 2.821 5.089 1.00 92.31 247 SER A O 1
ATOM 1874 N N . ALA A 1 248 ? -16.366 0.676 4.410 1.00 95.19 248 ALA A N 1
ATOM 1875 C CA . ALA A 1 248 ? -14.918 0.540 4.526 1.00 95.19 248 ALA A CA 1
ATOM 1876 C C . ALA A 1 248 ? -14.317 -0.194 3.315 1.00 95.19 248 ALA A C 1
ATOM 1878 O O . ALA A 1 248 ? -14.995 -0.989 2.672 1.00 95.19 248 ALA A O 1
ATOM 1879 N N . LEU A 1 249 ? -13.046 0.066 3.015 1.00 94.62 249 LEU A N 1
ATOM 1880 C CA . LEU A 1 249 ? -12.272 -0.627 1.985 1.00 94.62 249 LEU A CA 1
ATOM 1881 C C . LEU A 1 249 ? -11.385 -1.693 2.624 1.00 94.62 249 LEU A C 1
ATOM 1883 O O . LEU A 1 249 ? -10.705 -1.411 3.612 1.00 94.62 249 LEU A O 1
ATOM 1887 N N . ILE A 1 250 ? -11.334 -2.891 2.048 1.00 94.00 250 ILE A N 1
ATOM 1888 C CA . ILE A 1 250 ? -10.361 -3.909 2.462 1.00 94.00 250 ILE A CA 1
ATOM 1889 C C . ILE A 1 250 ? -9.004 -3.562 1.845 1.00 94.00 250 ILE A C 1
ATOM 1891 O O . ILE A 1 250 ? -8.770 -3.818 0.668 1.00 94.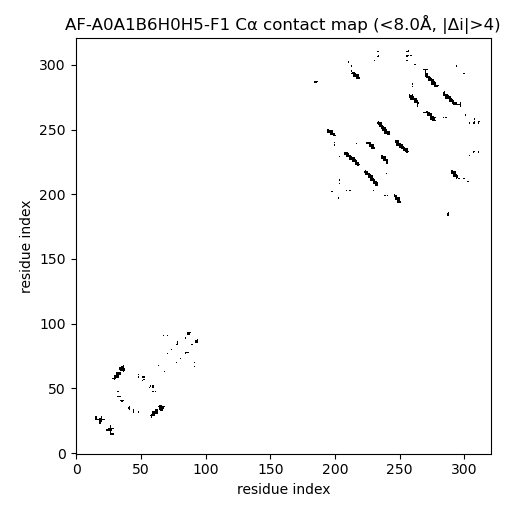00 250 ILE A O 1
ATOM 1895 N N . VAL A 1 251 ? -8.106 -2.989 2.644 1.00 90.94 251 VAL A N 1
ATOM 1896 C CA . VAL A 1 251 ? -6.778 -2.530 2.189 1.00 90.94 251 VAL A CA 1
ATOM 1897 C C . VAL A 1 251 ? -5.672 -3.530 2.492 1.00 90.94 251 VAL A C 1
ATOM 1899 O O . VAL A 1 251 ? -4.648 -3.557 1.813 1.00 90.94 251 VAL A O 1
ATOM 1902 N N . VAL A 1 252 ? -5.878 -4.406 3.475 1.00 91.69 252 VAL A N 1
ATOM 1903 C CA . VAL A 1 252 ? -4.968 -5.509 3.794 1.00 91.69 252 VAL A CA 1
ATOM 1904 C C . VAL A 1 252 ? -5.782 -6.779 3.978 1.00 91.69 252 VAL A C 1
ATOM 1906 O O . VAL A 1 252 ? -6.790 -6.785 4.684 1.00 91.69 252 VAL A O 1
ATOM 1909 N N . ARG A 1 253 ? -5.308 -7.860 3.359 1.00 93.62 253 ARG A N 1
ATOM 1910 C CA . ARG A 1 253 ? -5.776 -9.230 3.558 1.00 93.62 253 ARG A CA 1
ATOM 1911 C C . ARG A 1 253 ? -4.561 -10.144 3.518 1.00 93.62 253 ARG A C 1
ATOM 1913 O O . ARG A 1 253 ? -4.064 -10.446 2.436 1.00 93.62 253 ARG A O 1
ATOM 1920 N N . ARG A 1 254 ? -4.058 -10.551 4.683 1.00 93.00 254 ARG A N 1
ATOM 1921 C CA . ARG A 1 254 ? -2.840 -11.367 4.766 1.00 93.00 254 ARG A CA 1
ATOM 1922 C C . ARG A 1 254 ? -3.023 -12.563 5.696 1.00 93.00 254 ARG A C 1
ATOM 1924 O O . ARG A 1 254 ? -3.623 -12.403 6.761 1.00 93.00 254 ARG A O 1
ATOM 1931 N N . PRO A 1 255 ? -2.521 -13.750 5.321 1.00 94.56 255 PRO A N 1
ATOM 1932 C CA . PRO A 1 255 ? -2.468 -14.887 6.227 1.00 94.56 255 PRO A CA 1
ATOM 1933 C C . PRO A 1 255 ? -1.624 -14.561 7.460 1.00 94.56 255 PRO A C 1
ATOM 1935 O O . PRO A 1 255 ? -0.566 -13.939 7.344 1.00 94.56 255 PRO A O 1
ATOM 1938 N N . LEU A 1 256 ? -2.056 -15.028 8.631 1.00 94.19 256 LEU A N 1
ATOM 1939 C CA . LEU A 1 256 ? -1.279 -14.924 9.869 1.00 94.19 256 LEU A CA 1
ATOM 1940 C C . LEU A 1 256 ? 0.083 -15.618 9.735 1.00 94.19 256 LEU A C 1
ATOM 1942 O O . LEU A 1 256 ? 1.080 -15.103 10.229 1.00 94.19 256 LEU A O 1
ATOM 1946 N N . SER A 1 257 ? 0.137 -16.733 9.002 1.00 91.62 257 SER A N 1
ATOM 1947 C CA . SER A 1 257 ? 1.361 -17.490 8.718 1.00 91.62 257 SER A CA 1
ATOM 1948 C C . SER A 1 257 ? 2.434 -16.689 7.976 1.00 91.62 257 SER A C 1
ATOM 1950 O O . SER A 1 257 ? 3.605 -17.041 8.049 1.00 91.62 257 SER A O 1
ATOM 1952 N N . ASN A 1 258 ? 2.052 -15.624 7.262 1.00 92.69 258 ASN A N 1
ATOM 1953 C CA . ASN A 1 258 ? 2.998 -14.795 6.516 1.00 92.69 258 ASN A CA 1
ATOM 1954 C C . ASN A 1 258 ? 3.654 -13.727 7.395 1.00 92.69 258 ASN A C 1
ATOM 1956 O O . ASN A 1 258 ? 4.597 -13.082 6.940 1.00 92.69 258 ASN A O 1
ATOM 1960 N N . ILE A 1 259 ? 3.157 -13.491 8.615 1.00 94.06 259 ILE A N 1
ATOM 1961 C CA . ILE A 1 259 ? 3.759 -12.532 9.544 1.00 94.06 259 ILE A CA 1
ATOM 1962 C C . ILE A 1 259 ? 5.041 -13.153 10.090 1.00 94.06 259 ILE A C 1
ATOM 1964 O O . ILE A 1 259 ? 5.016 -13.998 10.982 1.00 94.06 259 ILE A O 1
ATOM 1968 N N . ALA A 1 260 ? 6.172 -12.697 9.565 1.00 92.50 260 ALA A N 1
ATOM 1969 C CA . ALA A 1 260 ? 7.486 -13.154 9.984 1.00 92.50 260 ALA A CA 1
ATOM 1970 C C . ALA A 1 260 ? 7.965 -12.449 11.259 1.00 92.50 260 ALA A C 1
ATOM 1972 O O . ALA A 1 260 ? 8.661 -13.039 12.084 1.00 92.50 260 ALA A O 1
ATOM 1973 N N . LYS A 1 261 ? 7.621 -11.165 11.423 1.00 93.50 261 LYS A N 1
ATOM 1974 C CA . LYS A 1 261 ? 8.040 -10.375 12.584 1.00 93.50 261 LYS A CA 1
ATOM 1975 C C . LYS A 1 261 ? 7.021 -9.297 12.925 1.00 93.50 261 LYS A C 1
ATOM 1977 O O . LYS A 1 261 ? 6.486 -8.636 12.041 1.00 93.50 261 LYS A O 1
ATOM 1982 N N . ILE A 1 262 ? 6.819 -9.070 14.219 1.00 94.81 262 ILE A N 1
ATOM 1983 C CA . ILE A 1 262 ? 6.060 -7.935 14.749 1.00 94.81 262 ILE A CA 1
ATOM 1984 C C . ILE A 1 262 ? 7.040 -7.051 15.517 1.00 94.81 262 ILE A C 1
ATOM 1986 O O . ILE A 1 262 ? 7.761 -7.535 16.389 1.00 94.81 262 ILE A O 1
ATOM 1990 N N . THR A 1 263 ? 7.106 -5.764 15.182 1.00 93.19 263 THR A N 1
ATOM 1991 C CA . THR A 1 263 ? 8.031 -4.814 15.819 1.00 93.19 263 THR A CA 1
ATOM 1992 C C . THR A 1 263 ? 7.317 -3.546 16.265 1.00 93.19 263 THR A C 1
ATOM 1994 O O . THR A 1 263 ? 6.377 -3.110 15.606 1.00 93.19 263 THR A O 1
ATOM 1997 N N . CYS A 1 264 ? 7.802 -2.917 17.334 1.00 92.00 264 CYS A N 1
ATOM 1998 C CA . CYS A 1 264 ? 7.358 -1.603 17.801 1.00 92.00 264 CYS A CA 1
ATOM 1999 C C . CYS A 1 264 ? 8.566 -0.740 18.189 1.00 92.00 264 CYS A C 1
ATOM 2001 O O . CYS A 1 264 ? 9.578 -1.264 18.666 1.00 92.00 264 CYS A O 1
ATOM 2003 N N . LYS A 1 265 ? 8.478 0.584 18.022 1.00 82.44 265 LYS A N 1
ATOM 2004 C CA . LYS A 1 265 ? 9.545 1.495 18.470 1.00 82.44 265 LYS A CA 1
ATOM 2005 C C . LYS A 1 265 ? 9.404 1.772 19.968 1.00 82.44 265 LYS A C 1
ATOM 2007 O O . LYS A 1 265 ? 8.324 2.093 20.443 1.00 82.44 265 LYS A O 1
ATOM 2012 N N . LYS A 1 266 ? 10.511 1.752 20.721 1.00 84.06 266 LYS A N 1
ATOM 2013 C CA . LYS A 1 266 ? 10.498 2.019 22.177 1.00 84.06 266 LYS A CA 1
ATOM 2014 C C . LYS A 1 266 ? 9.948 3.409 22.531 1.00 84.06 266 LYS A C 1
ATOM 2016 O O . LYS A 1 266 ? 9.253 3.549 23.528 1.00 84.06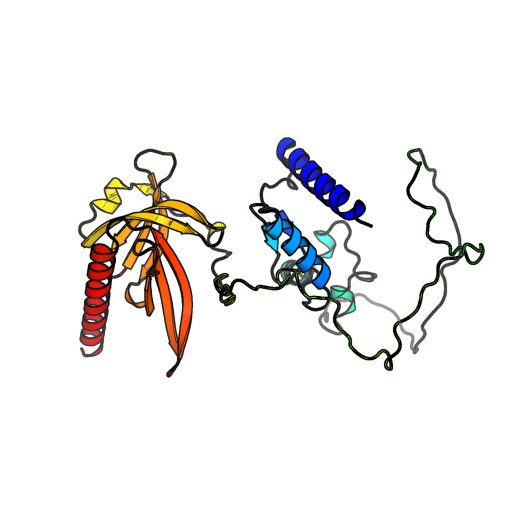 266 LYS A O 1
ATOM 2021 N N . LYS A 1 267 ? 10.257 4.421 21.707 1.00 88.88 267 LYS A N 1
ATOM 2022 C CA . LYS A 1 267 ? 9.758 5.801 21.862 1.00 88.88 267 LYS A CA 1
ATOM 2023 C C . LYS A 1 267 ? 8.259 5.930 21.520 1.00 88.88 267 LYS A C 1
ATOM 2025 O O . LYS A 1 267 ? 7.625 6.863 21.992 1.00 88.88 267 LYS A O 1
ATOM 2030 N N . GLN A 1 268 ? 7.703 5.012 20.722 1.00 86.81 268 GLN A N 1
ATOM 2031 C CA . GLN A 1 268 ? 6.310 5.036 20.267 1.00 86.81 268 GLN A CA 1
ATOM 2032 C C . GLN A 1 268 ? 5.734 3.606 20.269 1.00 86.81 268 GLN A C 1
ATOM 2034 O O . GLN A 1 268 ? 5.698 2.955 19.221 1.00 86.81 268 GLN A O 1
ATOM 2039 N N . PRO A 1 269 ? 5.327 3.093 21.446 1.00 89.31 269 PRO A N 1
ATOM 2040 C CA . PRO A 1 269 ? 4.899 1.701 21.607 1.00 89.31 269 PRO A CA 1
ATOM 2041 C C . PRO A 1 269 ? 3.620 1.373 20.827 1.00 89.31 269 PRO A C 1
ATOM 2043 O O . PRO A 1 269 ? 3.407 0.217 20.469 1.00 89.31 269 PRO A O 1
ATOM 2046 N N . ASP A 1 270 ? 2.816 2.389 20.516 1.00 93.25 270 ASP A N 1
ATOM 2047 C CA . ASP A 1 270 ? 1.566 2.233 19.773 1.00 93.25 270 ASP A CA 1
ATOM 2048 C C . ASP A 1 270 ? 1.787 2.087 18.260 1.00 93.25 270 ASP A C 1
ATOM 2050 O O . ASP A 1 270 ? 0.876 1.662 17.553 1.00 93.25 270 ASP A O 1
ATOM 2054 N N . LEU A 1 271 ? 2.989 2.403 17.751 1.00 94.25 271 LEU A N 1
ATOM 2055 C CA . LEU A 1 271 ? 3.348 2.210 16.346 1.00 94.25 271 LEU A CA 1
ATOM 2056 C C . LEU A 1 271 ? 3.872 0.789 16.129 1.00 94.25 271 LEU A C 1
ATOM 2058 O O . LEU A 1 271 ? 5.049 0.488 16.356 1.00 94.25 271 LEU A O 1
ATOM 2062 N N . ILE A 1 272 ? 2.983 -0.073 15.655 1.00 96.31 272 ILE A N 1
ATOM 2063 C CA . ILE A 1 272 ? 3.248 -1.474 15.351 1.00 96.31 272 ILE A CA 1
ATOM 2064 C C . ILE A 1 272 ? 3.567 -1.632 13.867 1.00 96.31 272 ILE A C 1
ATOM 2066 O O . ILE A 1 272 ? 2.942 -1.022 13.008 1.00 96.31 272 ILE A O 1
ATOM 2070 N N . THR A 1 273 ? 4.561 -2.456 13.553 1.00 95.00 273 THR A N 1
ATOM 2071 C CA . THR A 1 273 ? 4.907 -2.851 12.183 1.00 95.00 273 THR A CA 1
ATOM 2072 C C . THR A 1 273 ? 4.843 -4.366 12.071 1.00 95.00 273 THR A C 1
ATOM 2074 O O . THR A 1 273 ? 5.527 -5.070 12.821 1.00 95.00 273 THR A O 1
ATOM 2077 N N . PHE A 1 274 ? 4.037 -4.860 11.137 1.00 95.50 274 PHE A N 1
ATOM 2078 C CA . PHE A 1 274 ? 4.032 -6.259 10.730 1.00 95.50 274 PHE A CA 1
ATOM 2079 C C . PHE A 1 274 ? 4.949 -6.403 9.528 1.00 95.50 274 PHE A C 1
ATOM 2081 O O . PHE A 1 274 ? 4.735 -5.749 8.513 1.00 95.50 274 PHE A O 1
ATOM 2088 N N . LYS A 1 275 ? 5.978 -7.239 9.656 1.00 93.69 275 LYS A N 1
ATOM 2089 C CA . LYS A 1 275 ? 6.849 -7.618 8.548 1.00 93.69 275 LYS A CA 1
ATOM 2090 C C . LYS A 1 275 ? 6.441 -8.989 8.039 1.00 93.69 275 LYS A C 1
ATOM 2092 O O . LYS A 1 275 ? 6.322 -9.931 8.830 1.00 93.69 275 LYS A O 1
ATOM 2097 N N . TYR A 1 276 ? 6.264 -9.091 6.733 1.00 92.44 276 TYR A N 1
ATOM 2098 C CA . TYR A 1 276 ? 5.886 -10.317 6.052 1.00 92.44 276 TYR A CA 1
ATOM 2099 C C . TYR A 1 276 ? 7.069 -10.877 5.291 1.00 92.44 276 TYR A C 1
ATOM 2101 O O . TYR A 1 276 ? 7.902 -10.125 4.791 1.00 92.44 276 TYR A O 1
ATOM 2109 N N . GLY A 1 277 ? 7.153 -12.195 5.207 1.00 89.06 277 GLY A N 1
ATOM 2110 C CA . GLY A 1 277 ? 8.275 -12.826 4.540 1.00 89.06 277 GLY A CA 1
ATOM 2111 C C . GLY A 1 277 ? 8.220 -14.338 4.595 1.00 89.06 277 GLY A C 1
ATOM 2112 O O . GLY A 1 277 ? 7.273 -14.931 5.112 1.00 89.06 277 GLY A O 1
ATOM 2113 N N . SER A 1 278 ? 9.268 -14.952 4.064 1.00 83.69 278 SER A N 1
ATOM 2114 C CA . SER A 1 278 ? 9.454 -16.400 4.092 1.00 83.69 278 SER A CA 1
ATOM 2115 C C . SER A 1 278 ? 10.885 -16.739 4.496 1.00 83.69 278 SER A C 1
ATOM 2117 O O . SER A 1 278 ? 11.808 -15.943 4.306 1.00 83.69 278 SER A O 1
ATOM 2119 N N . GLN A 1 279 ? 11.065 -17.911 5.102 1.00 80.94 279 GLN A N 1
ATOM 2120 C CA . GLN A 1 279 ? 12.395 -18.432 5.396 1.00 80.94 279 GLN A CA 1
ATOM 2121 C C . GLN A 1 279 ? 12.941 -19.117 4.145 1.00 80.94 279 GLN A C 1
ATOM 2123 O O . GLN A 1 279 ? 12.379 -20.109 3.681 1.00 80.94 279 GLN A O 1
ATOM 2128 N N . GLN A 1 280 ? 14.037 -18.587 3.605 1.00 79.44 280 GLN A N 1
ATOM 2129 C CA . GLN A 1 280 ? 14.777 -19.209 2.515 1.00 79.44 280 GLN A CA 1
ATOM 2130 C C . GLN A 1 280 ? 16.101 -19.732 3.081 1.00 79.44 280 GLN A C 1
ATOM 2132 O O . GLN A 1 280 ? 17.094 -19.013 3.179 1.00 79.44 280 GLN A O 1
ATOM 2137 N N . GLY A 1 281 ? 16.094 -20.996 3.512 1.00 79.75 281 GLY A N 1
ATOM 2138 C CA . GLY A 1 281 ? 17.208 -21.580 4.260 1.00 79.75 281 GLY A CA 1
ATOM 2139 C C . GLY A 1 281 ? 17.303 -20.985 5.666 1.00 79.75 281 GLY A C 1
ATOM 2140 O O . GLY A 1 281 ? 16.313 -20.979 6.392 1.00 79.75 281 GLY A O 1
ATOM 2141 N N . ASP A 1 282 ? 18.483 -20.482 6.032 1.00 77.88 282 ASP A N 1
ATOM 2142 C CA . ASP A 1 282 ? 18.732 -19.853 7.342 1.00 77.88 282 ASP A CA 1
ATOM 2143 C C . ASP A 1 282 ? 18.411 -18.343 7.353 1.00 77.88 282 ASP A C 1
ATOM 2145 O O . ASP A 1 282 ? 18.379 -17.699 8.400 1.00 77.88 282 ASP A O 1
ATOM 2149 N N . ASN A 1 283 ? 18.123 -17.766 6.180 1.00 79.19 283 ASN A N 1
ATOM 2150 C CA . ASN A 1 283 ? 17.863 -16.339 6.031 1.00 79.19 283 ASN A CA 1
ATOM 2151 C C . ASN A 1 283 ? 16.359 -16.055 5.963 1.00 79.19 283 ASN A C 1
ATOM 2153 O O . ASN A 1 283 ? 15.619 -16.643 5.168 1.00 79.19 283 ASN A O 1
ATOM 2157 N N . LEU A 1 284 ? 15.908 -15.103 6.782 1.00 81.62 284 LEU A N 1
ATOM 2158 C CA . LEU A 1 284 ? 14.566 -14.543 6.685 1.00 81.62 284 LEU A CA 1
ATOM 2159 C C . LEU A 1 284 ? 14.560 -13.437 5.627 1.00 81.62 284 LEU A C 1
ATOM 2161 O O . LEU A 1 284 ? 15.187 -12.398 5.826 1.00 81.62 284 LEU A O 1
ATOM 2165 N N . VAL A 1 285 ? 13.821 -13.643 4.538 1.00 87.12 285 VAL A N 1
ATOM 2166 C CA . VAL A 1 285 ? 13.637 -12.629 3.494 1.00 87.12 285 VAL A CA 1
ATOM 2167 C C . VAL A 1 285 ? 12.314 -11.918 3.749 1.00 87.12 285 VAL A C 1
ATOM 2169 O O . VAL A 1 285 ? 11.248 -12.537 3.677 1.00 87.12 285 VAL A O 1
ATOM 2172 N N . ILE A 1 286 ? 12.388 -10.629 4.084 1.00 88.56 286 ILE A N 1
ATOM 2173 C CA . ILE A 1 286 ? 11.211 -9.771 4.228 1.00 88.56 286 ILE A CA 1
ATOM 2174 C C . ILE A 1 286 ? 10.761 -9.353 2.831 1.00 88.56 286 ILE A C 1
ATOM 2176 O O . ILE A 1 286 ? 11.555 -8.877 2.030 1.00 88.56 286 ILE A O 1
ATOM 2180 N N . SER A 1 287 ? 9.489 -9.577 2.529 1.00 87.50 287 SER A N 1
ATOM 2181 C CA . SER A 1 287 ? 8.902 -9.246 1.232 1.00 87.50 287 SER A CA 1
ATOM 2182 C C . SER A 1 287 ? 8.037 -7.994 1.275 1.00 87.50 287 SER A C 1
ATOM 2184 O O . SER A 1 287 ? 7.750 -7.437 0.225 1.00 87.50 287 SER A O 1
ATOM 2186 N N . ASP A 1 288 ? 7.514 -7.638 2.453 1.00 86.00 288 ASP A N 1
ATOM 2187 C CA . ASP A 1 288 ? 6.508 -6.585 2.596 1.00 86.00 288 ASP A CA 1
ATOM 2188 C C . ASP A 1 288 ? 6.360 -6.170 4.071 1.00 86.00 288 ASP A C 1
ATOM 2190 O O . ASP A 1 288 ? 6.703 -6.939 4.980 1.00 86.00 288 ASP A O 1
ATOM 2194 N N . MET A 1 289 ? 5.808 -4.986 4.339 1.00 92.00 289 MET A N 1
ATOM 2195 C CA . MET A 1 289 ? 5.523 -4.501 5.688 1.00 92.00 289 MET A CA 1
ATOM 2196 C C . MET A 1 289 ? 4.274 -3.614 5.741 1.00 92.00 289 MET A C 1
ATOM 2198 O O . MET A 1 289 ? 4.113 -2.709 4.930 1.00 92.00 289 MET A O 1
ATOM 2202 N N . ASP A 1 290 ? 3.458 -3.783 6.783 1.00 92.88 290 ASP A N 1
ATOM 2203 C CA . ASP A 1 290 ? 2.343 -2.879 7.084 1.00 92.88 290 ASP A CA 1
ATOM 2204 C C . ASP A 1 290 ? 2.569 -2.196 8.449 1.00 92.88 290 ASP A C 1
ATOM 2206 O O . ASP A 1 290 ? 3.045 -2.829 9.401 1.00 92.88 290 ASP A O 1
ATOM 2210 N N . ARG A 1 291 ? 2.228 -0.905 8.569 1.00 94.31 291 ARG A N 1
ATOM 2211 C CA . ARG A 1 291 ? 2.444 -0.094 9.783 1.00 94.31 291 ARG A CA 1
ATOM 2212 C C . ARG A 1 291 ? 1.132 0.471 10.312 1.00 94.31 291 ARG A C 1
ATOM 2214 O O . ARG A 1 291 ? 0.326 0.996 9.549 1.00 94.31 291 ARG A O 1
ATOM 2221 N N . PHE A 1 292 ? 0.946 0.410 11.628 1.00 96.06 292 PHE A N 1
ATOM 2222 C CA . PHE A 1 292 ? -0.298 0.801 12.287 1.00 96.06 292 PHE A CA 1
ATOM 2223 C C . PHE A 1 292 ? -0.048 1.534 13.598 1.00 96.06 292 PHE A C 1
ATOM 2225 O O . PHE A 1 292 ? 0.785 1.110 14.397 1.00 96.06 292 PHE A O 1
ATOM 2232 N N . LEU A 1 293 ? -0.834 2.574 13.857 1.00 96.31 293 LEU A N 1
ATOM 2233 C CA . LEU A 1 293 ? -1.017 3.144 15.187 1.00 96.31 293 LEU A CA 1
ATOM 2234 C C . LEU A 1 293 ? -2.195 2.441 15.858 1.00 96.31 293 LEU A C 1
ATOM 2236 O O . LEU A 1 293 ? -3.338 2.551 15.413 1.00 96.31 293 LEU A O 1
ATOM 2240 N N . ILE A 1 294 ? -1.914 1.678 16.911 1.00 96.75 294 ILE A N 1
ATOM 2241 C CA . ILE A 1 294 ? -2.902 0.864 17.621 1.00 96.75 294 ILE A CA 1
ATOM 2242 C C . ILE A 1 294 ? -2.950 1.335 19.081 1.00 96.75 294 ILE A C 1
ATOM 2244 O O . ILE A 1 294 ? -2.038 1.010 19.837 1.00 96.75 294 ILE A O 1
ATOM 2248 N N . PRO A 1 295 ? -4.021 2.022 19.526 1.00 93.88 295 PRO A N 1
ATOM 2249 C CA . PRO A 1 295 ? -4.126 2.524 20.903 1.00 93.88 295 PRO A CA 1
ATOM 2250 C C . PRO A 1 295 ? -4.004 1.443 21.991 1.00 93.88 295 PRO A C 1
ATOM 2252 O O . PRO A 1 295 ? -3.628 1.722 23.122 1.00 93.88 295 PRO A O 1
ATOM 2255 N N . GLN A 1 296 ? -4.344 0.193 21.663 1.00 93.00 296 GLN A N 1
ATOM 2256 C CA . GLN A 1 296 ? -4.217 -0.974 22.546 1.00 93.00 296 GLN A CA 1
ATOM 2257 C C . GLN A 1 296 ? -3.176 -1.970 22.008 1.00 93.00 296 GLN A C 1
ATOM 2259 O O . GLN A 1 296 ? -3.402 -3.183 21.982 1.00 93.00 296 GLN A O 1
ATOM 2264 N N . ALA A 1 297 ? -2.028 -1.457 21.560 1.00 94.50 297 ALA A N 1
ATOM 2265 C CA . ALA A 1 297 ? -0.975 -2.218 20.890 1.00 94.50 297 ALA A CA 1
ATOM 2266 C C . ALA A 1 297 ? -0.534 -3.481 21.647 1.00 94.50 297 ALA A C 1
ATOM 2268 O O . ALA A 1 297 ? -0.423 -4.549 21.045 1.00 94.50 297 ALA A O 1
ATOM 2269 N N . ALA A 1 298 ? -0.338 -3.404 22.967 1.00 93.75 298 ALA A N 1
ATOM 2270 C CA . ALA A 1 298 ? 0.081 -4.555 23.774 1.00 93.75 298 ALA A CA 1
ATOM 2271 C C . ALA A 1 298 ? -0.945 -5.705 23.751 1.00 93.75 298 ALA A C 1
ATOM 2273 O O . ALA A 1 298 ? -0.581 -6.875 23.634 1.00 93.75 298 ALA A O 1
ATOM 2274 N N . GLN A 1 299 ? -2.238 -5.382 23.824 1.00 95.88 299 GLN A N 1
ATOM 2275 C CA . GLN A 1 299 ? -3.304 -6.382 23.768 1.00 95.88 299 GLN A CA 1
ATOM 2276 C C . GLN A 1 299 ? -3.449 -6.958 22.355 1.00 95.88 299 GLN A C 1
ATOM 2278 O O . GLN A 1 299 ? -3.554 -8.175 22.195 1.00 95.88 299 GLN A O 1
ATOM 2283 N N . ALA A 1 300 ? -3.418 -6.094 21.337 1.00 95.75 300 ALA A N 1
ATOM 2284 C CA . ALA A 1 300 ? -3.540 -6.497 19.942 1.00 95.75 300 ALA A CA 1
ATOM 2285 C C . ALA A 1 300 ? -2.400 -7.432 19.520 1.00 95.75 300 ALA A C 1
ATOM 2287 O O . ALA A 1 300 ? -2.647 -8.516 18.994 1.00 95.75 300 ALA A O 1
ATOM 2288 N N . THR A 1 301 ? -1.153 -7.054 19.811 1.00 95.31 301 THR A N 1
ATOM 2289 C CA . THR A 1 301 ? 0.033 -7.852 19.463 1.00 95.31 301 THR A CA 1
ATOM 2290 C C . THR A 1 301 ? 0.070 -9.189 20.194 1.00 95.31 301 THR A C 1
ATOM 2292 O O . THR A 1 301 ? 0.431 -10.193 19.579 1.00 95.31 301 THR A O 1
ATOM 2295 N N . LYS A 1 302 ? -0.372 -9.243 21.458 1.00 96.06 302 LYS A N 1
ATOM 2296 C CA . LYS A 1 302 ? -0.522 -10.505 22.195 1.00 96.06 302 LYS A CA 1
ATOM 2297 C C . LYS A 1 302 ? -1.517 -11.441 21.505 1.00 96.06 302 LYS A C 1
ATOM 2299 O O . LYS A 1 302 ? -1.166 -12.574 21.202 1.00 96.06 302 LYS A O 1
ATOM 2304 N N . ILE A 1 303 ? -2.722 -10.956 21.197 1.00 96.56 303 ILE A N 1
ATOM 2305 C CA . ILE A 1 303 ? -3.762 -11.772 20.548 1.00 96.56 303 ILE A CA 1
ATOM 2306 C C . ILE A 1 303 ? -3.314 -12.249 19.163 1.00 96.56 303 ILE A C 1
ATOM 2308 O O . ILE A 1 303 ? -3.530 -13.410 18.825 1.00 96.56 303 ILE A O 1
ATOM 2312 N N . ILE A 1 304 ? -2.671 -11.384 18.375 1.00 95.81 304 ILE A N 1
ATOM 2313 C CA . ILE A 1 304 ? -2.129 -11.757 17.062 1.00 95.81 304 ILE A CA 1
ATOM 2314 C C . ILE A 1 304 ? -1.071 -12.850 17.217 1.00 95.81 304 ILE A C 1
ATOM 2316 O O . ILE A 1 304 ? -1.142 -13.857 16.522 1.00 95.81 304 ILE A O 1
ATOM 2320 N N . SER A 1 305 ? -0.133 -12.687 18.152 1.00 94.69 305 SER A N 1
ATOM 2321 C CA . SER A 1 305 ? 0.931 -13.670 18.394 1.00 94.69 305 SER A CA 1
ATOM 2322 C C . SER A 1 305 ? 0.363 -15.025 18.823 1.00 94.69 305 SER A C 1
ATOM 2324 O O . SER A 1 305 ? 0.749 -16.055 18.273 1.00 94.69 305 SER A O 1
ATOM 2326 N N . ASP A 1 306 ? -0.612 -15.026 19.736 1.00 95.06 306 ASP A N 1
ATOM 2327 C CA . ASP A 1 306 ? -1.299 -16.242 20.179 1.00 95.06 306 ASP A CA 1
ATOM 2328 C C . ASP A 1 306 ? -2.018 -16.939 19.011 1.00 95.06 306 ASP A C 1
ATOM 2330 O O . ASP A 1 306 ? -2.010 -18.167 18.919 1.00 95.06 306 ASP A O 1
ATOM 2334 N N . GLN A 1 307 ? -2.625 -16.174 18.097 1.00 95.00 307 GLN A N 1
ATOM 2335 C CA . GLN A 1 307 ? -3.291 -16.728 16.915 1.00 95.00 307 GLN A CA 1
ATOM 2336 C C . GLN A 1 307 ? -2.308 -17.252 15.862 1.00 95.00 307 GLN A C 1
ATOM 2338 O O . GLN A 1 307 ? -2.576 -18.291 15.264 1.00 95.00 307 GLN A O 1
ATOM 2343 N N . ILE A 1 308 ? -1.153 -16.605 15.669 1.00 93.75 308 ILE A N 1
ATOM 2344 C CA . ILE A 1 308 ? -0.085 -17.125 14.799 1.00 93.75 308 ILE A CA 1
ATOM 2345 C C . ILE A 1 308 ? 0.393 -18.487 15.320 1.00 93.75 308 ILE A C 1
ATOM 2347 O O . ILE A 1 308 ? 0.475 -19.442 14.551 1.00 93.75 308 ILE A O 1
ATOM 2351 N N . LEU A 1 309 ? 0.652 -18.606 16.628 1.00 92.50 309 LEU A N 1
ATOM 2352 C CA . LEU A 1 309 ? 1.115 -19.859 17.234 1.00 92.50 309 LEU A CA 1
ATOM 2353 C C . LEU A 1 309 ? 0.097 -20.995 17.078 1.00 92.50 309 LEU A C 1
ATOM 2355 O O . LEU A 1 309 ? 0.484 -22.108 16.723 1.00 92.50 309 LEU A O 1
ATOM 2359 N N . LYS A 1 310 ? -1.194 -20.708 17.282 1.00 92.19 310 LYS A N 1
ATOM 2360 C CA . LYS A 1 310 ? -2.276 -21.678 17.047 1.00 92.19 310 LYS A CA 1
ATOM 2361 C C . LYS A 1 310 ? -2.340 -22.113 15.585 1.00 92.19 310 LYS A C 1
ATOM 2363 O O . LYS A 1 310 ? -2.375 -23.304 15.305 1.00 92.19 310 LYS A O 1
ATOM 2368 N N . ASN A 1 311 ? -2.263 -21.163 14.652 1.00 89.06 311 ASN A N 1
ATOM 2369 C CA . ASN A 1 311 ? -2.318 -21.451 13.219 1.00 89.06 311 ASN A CA 1
ATOM 2370 C C . ASN A 1 311 ? -1.164 -22.365 12.752 1.00 89.06 311 ASN A C 1
ATOM 2372 O O . ASN A 1 311 ? -1.371 -23.261 11.932 1.00 89.06 311 ASN A O 1
ATOM 2376 N N . VAL A 1 312 ? 0.037 -22.176 13.311 1.00 84.75 312 VAL A N 1
ATOM 2377 C CA . VAL A 1 312 ? 1.217 -23.015 13.033 1.00 84.75 312 VAL A CA 1
ATOM 2378 C C . VAL A 1 312 ? 1.083 -24.424 13.628 1.00 84.75 312 VAL A C 1
ATOM 2380 O O . VAL A 1 312 ? 1.550 -25.389 13.025 1.00 84.75 312 VAL A O 1
ATOM 2383 N N . GLN A 1 313 ? 0.456 -24.571 14.799 1.00 83.44 313 GLN A N 1
ATOM 2384 C CA . GLN A 1 313 ? 0.179 -25.889 15.389 1.00 83.44 313 GLN A CA 1
ATOM 2385 C C . GLN A 1 313 ? -0.855 -26.653 14.551 1.00 83.44 313 GLN A C 1
ATOM 2387 O O . GLN A 1 313 ? -0.576 -27.763 14.100 1.00 83.44 313 GLN A O 1
ATOM 2392 N N . ASP A 1 314 ? -1.973 -26.005 14.217 1.00 79.44 314 ASP A N 1
ATOM 2393 C CA . ASP A 1 314 ? -3.050 -26.604 13.421 1.00 79.44 314 ASP A CA 1
ATOM 2394 C C . ASP A 1 314 ? -2.584 -27.056 12.025 1.00 79.44 314 ASP A C 1
ATOM 2396 O O . ASP A 1 314 ? -3.100 -28.027 11.466 1.00 79.44 314 ASP A O 1
ATOM 2400 N N . THR A 1 315 ? -1.622 -26.351 11.424 1.00 75.75 315 THR A N 1
ATOM 2401 C CA . THR A 1 315 ? -1.050 -26.732 10.122 1.00 75.75 315 THR A CA 1
ATOM 2402 C C . THR A 1 315 ? -0.101 -27.927 10.221 1.00 75.75 315 THR A C 1
ATOM 2404 O O . THR A 1 315 ? -0.110 -28.765 9.319 1.00 75.75 315 THR A O 1
ATOM 2407 N N . LYS A 1 316 ? 0.660 -28.068 11.316 1.00 72.25 316 LYS A N 1
ATOM 2408 C CA . LYS A 1 316 ? 1.517 -29.245 11.553 1.00 72.25 316 LYS A CA 1
ATOM 2409 C C . LYS A 1 316 ? 0.701 -30.516 11.773 1.00 72.25 316 LYS A C 1
ATOM 2411 O O . LYS A 1 316 ? 1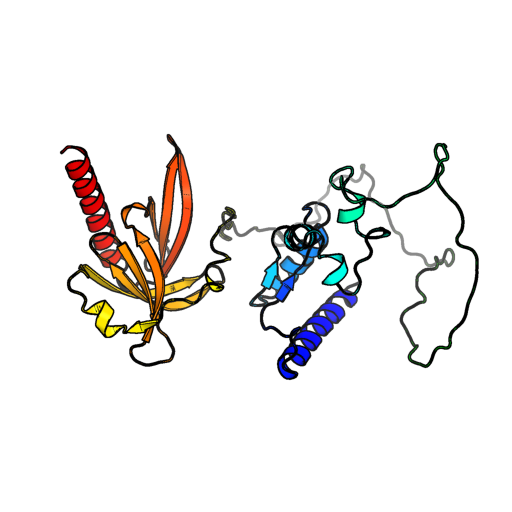.014 -31.547 11.171 1.00 72.25 316 LYS A O 1
ATOM 2416 N N . ASP A 1 317 ? -0.374 -30.428 12.548 1.00 68.50 317 ASP A N 1
ATOM 2417 C CA . ASP A 1 317 ? -1.231 -31.578 12.849 1.00 68.50 317 ASP A CA 1
ATOM 2418 C C . ASP A 1 317 ? -1.953 -32.086 11.591 1.00 68.50 317 ASP A C 1
ATOM 2420 O O . ASP A 1 317 ? -2.018 -33.291 11.342 1.00 68.50 317 ASP A O 1
ATOM 2424 N N . LYS A 1 318 ? -2.389 -31.169 10.716 1.00 63.31 318 LYS A N 1
ATOM 2425 C CA . LYS A 1 318 ? -2.981 -31.510 9.410 1.00 63.31 318 LYS A CA 1
ATOM 2426 C C . LYS A 1 318 ? -1.992 -32.103 8.407 1.00 63.31 318 LYS A C 1
ATOM 2428 O O . LYS A 1 318 ? -2.427 -32.791 7.497 1.00 63.31 318 LYS A O 1
ATOM 2433 N N . SER A 1 319 ? -0.694 -31.828 8.539 1.00 61.62 319 SER A N 1
ATOM 2434 C CA . SER A 1 319 ? 0.343 -32.419 7.675 1.00 61.62 319 SER A CA 1
ATOM 2435 C C . SER A 1 319 ? 0.815 -33.805 8.133 1.00 61.62 319 SER A C 1
ATOM 2437 O O . SER A 1 319 ? 1.528 -34.478 7.396 1.00 61.62 319 SER A O 1
ATOM 2439 N N . SER A 1 320 ? 0.430 -34.218 9.346 1.00 52.47 320 SER A N 1
ATOM 2440 C CA . SER A 1 320 ? 0.833 -35.487 9.969 1.00 52.47 320 SER A CA 1
ATOM 2441 C C . SER A 1 320 ? -0.265 -36.560 9.926 1.00 52.47 320 SER A C 1
ATOM 2443 O O . SER A 1 320 ? -0.088 -37.630 10.508 1.00 52.47 320 SER A O 1
ATOM 2445 N N . THR A 1 321 ? -1.390 -36.269 9.264 1.00 43.19 321 THR A N 1
ATOM 2446 C CA . THR A 1 321 ? -2.530 -37.175 9.044 1.00 43.19 321 THR A CA 1
ATOM 2447 C C . THR A 1 321 ? -2.704 -37.408 7.551 1.00 43.19 321 THR A C 1
ATOM 2449 O O . THR A 1 321 ? -2.969 -38.567 7.168 1.00 43.19 321 THR A O 1
#

Foldseek 3Di:
DPPDVVVVVVVVVVVQVVCVVVVHPPHDLAAEQADCQDPVRCPVVVVVLVVCVVVVNPRYHYDHSGPVVVCVVCPPCCPVPPVPDDLVPDPNSVVDDDDDDDDDDDDDDDDDDDDDDDDDDDDDDDDDDDDDDDDPPDPDDDDDDDDDDDPDDDDPPPDDDDDDDPDDPPPPPVPPPDDPPPDPAPPPCLVVDPFDKDFQVVVCPPPQFPDKFFWWWQDPSRDTFTWMWTDGLFWIWIWTDDPDPRMTTTSDTGTLLQQPDWDADPVQRQWIKGFGFDDDDPDTDTHDMIIIRTPPNVVVVVVSVVSSVVSVVVVVVVVVD

Nearest PDB structures (foldseek):
  8qqf-assembly1_A  TM=9.514E-01  e=1.800E-15  Homo sapiens
  6jm5-assembly2_B  TM=9.735E-01  e=1.274E-14  Homo sapiens
  8qqf-assembly2_C  TM=9.494E-01  e=5.553E-15  Homo sapiens
  4a6h-assembly1_D  TM=6.691E-01  e=1.693E-03  Saccharomyces cerevisiae
  4a6h-assembly1_C  TM=6.404E-01  e=3.251E-03  Saccharomyces cerevisiae

Radius of gyration: 30.07 Å; Cα contacts (8 Å, |Δi|>4): 330; chains: 1; bounding box: 74×80×79 Å

Mean predicted aligned error: 20.82 Å

Sequence (321 aa):
MKGGGEMAVQGLLSCQRQAIAAGSNAGGEHLCFLGCGRLDDDQYTHMVVASFLQKHTHYVSLLTGGYQAIHRYLGERVSSVLVDHSATCCSECTAAPGSLELSHHNGSTSSSSSDLFGKIGAAVKSKSAEVKDKLLEYINNPSGGTVTSSERHVSASDKLGKRYRNMAPVFSIDDDLDTPDIETDSNMFKDLVPLETVSLSAWLKKPEVVASFRCEEVNLSGYIYESHLLITPTHVYVLRNTQKKDSALIVVRRPLSNIAKITCKKKQPDLITFKYGSQQGDNLVISDMDRFLIPQAAQATKIISDQILKNVQDTKDKSST

pLDDT: mean 73.48, std 23.15, range [27.14, 97.62]

Secondary structure (DSSP, 8-state):
--SHHHHHHHHHHHHHHHHHHTT-TT--SSEEE---S-TTTTHHHHHHHHHHHHTT-TTEEE-TTHHHHHHHHHGGGHHHHSTT--TTT-HHHHT--S-------------------------------S---SSS---S------------PPPTT-------SSPPPTT---TTS--------GGGGGGGS-PPEEEHHHHHT-TT--EEEEEEEE-TTS-EEEEEEEE-SSEEEEEEEPSSTTEEEEEEEEEGGGEEEEEEETTEEEEEEEEEEEEETTEEEEEEEEEEE-TTHHHHHHHHHHHHHHHHHHHHHHH--

Organism: NCBI:txid1464854